Protein AF-A0A0R3KFI2-F1 (afdb_monomer_lite)

Organism: NCBI:txid1518501

Radius of gyration: 31.06 Å; chains: 1; bounding box: 65×48×88 Å

Foldseek 3Di:
DEAEDAAALVCQVPDFADPAAKYWYHHPVDPQWTKIWHADPVGIDIFIKGWAAAPVRDIDIDTDDPQVLVCVVPVDRPVPDPPPDDRRVCVVVSVLVRQQVNCVSHVHHRPVRVVVVVVVVLLVCLQQQFQQNLLVVVLVVCVVVVNDPVLSVLQVCLCVVQPDPVNRNDRNLRDALLVVLLSLQDLVDQPVSSVSNVVSSLVSLVSQCPDPHSSVCSSVSNVVSNVVSNVVNVVPNDVPCVPPDPVNVVVVLVVQCVPVVRNLVSLLVVLCVQWSDPSVLLQAAFPVQDDPQWGQSDDPVVVVCRVPRITGCDPVNVVSLVVLCVSCCVPPNPDGHSDDDPDD

Secondary structure (DSSP, 8-state):
-EEEE---HHHHHH-PPPSSSEEEEEESSSTTEEEEEEEETTEEEEEEEEEEE-TTS-EEEEE--HHHHHHHHHSS--TTS-S-S-GGGGHHHHHHHHHHHHHHHTTPPPHHHHHHHHHHHHHHHHHH-BHHHHHHHHHHHHHHTT--HHHHHHHHHHHHHHS-HHHHTSBGGG--HHHHHHHHS-TTS-HHHHHHHHHHHHHHHHHHHSTTSTTTTHHHHHHHHHHHHHHHHHT-S-TTGGGS-HHHHHHHHHHHHH-GGGHHHHHHHHHHHHS-S-HHHHTT-BGGGEETTEE--S-GGGGGGTTTSPEE--HHHHHHHHHHHHHHTTTSTT-SBSS-----

Sequence (344 aa):
MVRRAELTPKLVFEIDPPKTGERWVADTKIKGFGLRLWSTASGGQKAFAIRAAKRNGKMIRKTYDPNIAWRRRLGFSYADREDKFGLGEYLEDARDWAKDEIDRIKGKLTGTEQAWIEHRAVGELVKSLPLGRAGDSLLRGLKLNNASQKYLDRLDKLFASKISKALEETPLAKLKPGQVARALARADLSAGNVRTLRSFVSQILERGASFHGPLGRFHDEFASSFSTEWDRVRKVRYPALNKLSDKRYRQIFDILESETEYRQQALAIRIYFEFRAPLTRILRAEWNQIYGPHWYPYAPDEKEFWFECRENIENDAKRILDQIRQLGAPEFDGNRFWFPDQLP

Structure (mmCIF, N/CA/C/O backbone):
data_AF-A0A0R3KFI2-F1
#
_entry.id   AF-A0A0R3KFI2-F1
#
loop_
_atom_site.group_PDB
_atom_site.id
_atom_site.type_symbol
_atom_site.label_atom_id
_atom_site.label_alt_id
_atom_site.label_comp_id
_atom_site.label_asym_id
_atom_site.label_entity_id
_atom_site.label_seq_id
_atom_site.pdbx_PDB_ins_code
_atom_site.Cartn_x
_atom_site.Cartn_y
_atom_site.Cartn_z
_atom_site.occupancy
_atom_site.B_iso_or_equiv
_atom_site.auth_seq_id
_atom_site.auth_comp_id
_atom_site.auth_asym_id
_atom_site.auth_atom_id
_atom_site.pdbx_PDB_model_num
ATOM 1 N N . MET A 1 1 ? 36.292 10.371 -37.692 1.00 63.09 1 MET A N 1
ATOM 2 C CA . MET A 1 1 ? 36.895 9.996 -36.391 1.00 63.09 1 MET A CA 1
ATOM 3 C C . MET A 1 1 ? 35.7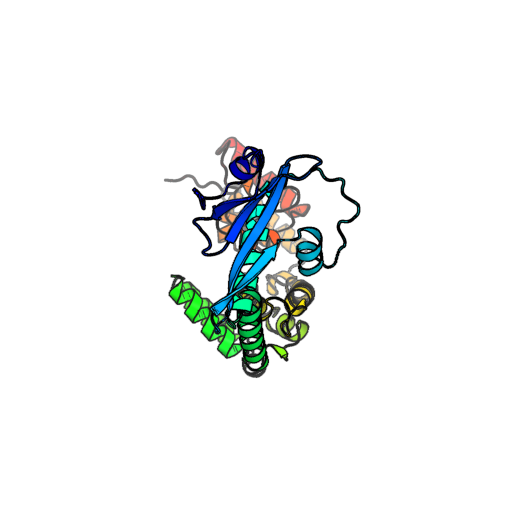93 9.917 -35.332 1.00 63.09 1 MET A C 1
ATOM 5 O O . MET A 1 1 ? 34.912 10.770 -35.347 1.00 63.09 1 MET A O 1
ATOM 9 N N . VAL A 1 2 ? 35.785 8.884 -34.478 1.00 77.31 2 VAL A N 1
ATOM 10 C CA . VAL A 1 2 ? 34.774 8.694 -33.414 1.00 77.31 2 VAL A CA 1
ATOM 11 C C . VAL A 1 2 ? 35.393 9.061 -32.071 1.00 77.31 2 VAL A C 1
ATOM 13 O O . VAL A 1 2 ? 36.358 8.429 -31.656 1.00 77.31 2 VAL A O 1
ATOM 16 N N . ARG A 1 3 ? 34.821 10.051 -31.384 1.00 87.75 3 ARG A N 1
ATOM 17 C CA . ARG A 1 3 ? 35.151 10.354 -29.985 1.00 87.75 3 ARG A CA 1
ATOM 18 C C . ARG A 1 3 ? 34.221 9.542 -29.082 1.00 87.75 3 ARG A C 1
ATOM 20 O O . ARG A 1 3 ? 33.057 9.369 -29.429 1.00 87.75 3 ARG A O 1
ATOM 27 N N . ARG A 1 4 ? 34.706 9.037 -27.949 1.00 87.75 4 ARG A N 1
ATOM 28 C CA . ARG A 1 4 ? 33.868 8.402 -26.916 1.00 87.75 4 ARG A CA 1
ATOM 29 C C . ARG A 1 4 ? 33.814 9.315 -25.697 1.00 87.75 4 ARG A C 1
ATOM 31 O O . ARG A 1 4 ? 34.854 9.837 -25.305 1.00 87.75 4 ARG A O 1
ATOM 38 N N . ALA A 1 5 ? 32.627 9.530 -25.147 1.00 90.94 5 ALA A N 1
ATOM 39 C CA . ALA A 1 5 ? 32.421 10.318 -23.936 1.00 90.94 5 ALA A CA 1
ATOM 40 C C . ALA A 1 5 ? 31.136 9.862 -23.237 1.00 90.94 5 ALA A C 1
ATOM 42 O O . ALA A 1 5 ? 30.216 9.389 -23.902 1.00 90.94 5 ALA A O 1
ATOM 43 N N . GLU A 1 6 ? 31.055 10.027 -21.919 1.00 91.94 6 GLU A N 1
ATOM 44 C CA . GLU A 1 6 ? 29.762 9.967 -21.241 1.00 91.94 6 GLU A CA 1
ATOM 45 C C . GLU A 1 6 ? 28.989 11.236 -21.594 1.00 91.94 6 GLU A C 1
ATOM 47 O O . GLU A 1 6 ? 29.408 12.344 -21.253 1.00 91.94 6 GLU A O 1
ATOM 52 N N . LEU A 1 7 ? 27.890 11.092 -22.337 1.00 91.56 7 LEU A N 1
ATOM 53 C CA . LEU A 1 7 ? 27.073 12.248 -22.679 1.00 91.56 7 LEU A CA 1
ATOM 54 C C . LEU A 1 7 ? 26.371 12.769 -21.418 1.00 91.56 7 LEU A C 1
ATOM 56 O O . LEU A 1 7 ? 25.788 11.996 -20.655 1.00 91.56 7 LEU A O 1
ATOM 60 N N . THR A 1 8 ? 26.415 14.086 -21.229 1.00 91.25 8 THR A N 1
ATOM 61 C CA . THR A 1 8 ? 25.665 14.829 -20.207 1.00 91.25 8 THR A CA 1
ATOM 62 C C . THR A 1 8 ? 24.925 15.989 -20.878 1.00 91.25 8 THR A C 1
ATOM 64 O O . THR A 1 8 ? 25.373 16.441 -21.939 1.00 91.25 8 THR A O 1
ATOM 67 N N . PRO A 1 9 ? 23.826 16.511 -20.298 1.00 88.19 9 PRO A N 1
ATOM 68 C CA . PRO A 1 9 ? 23.109 17.654 -20.871 1.00 88.19 9 PRO A CA 1
ATOM 69 C C . PRO A 1 9 ? 24.030 18.852 -21.134 1.00 88.19 9 PRO A C 1
ATOM 71 O O . PRO A 1 9 ? 24.019 19.420 -22.226 1.00 88.19 9 PRO A O 1
ATOM 74 N N . LYS A 1 10 ? 24.923 19.145 -20.178 1.00 87.75 10 LYS A N 1
ATOM 75 C CA . LYS A 1 10 ? 25.953 20.186 -20.288 1.00 87.75 10 LYS A CA 1
ATOM 76 C C . LYS A 1 10 ? 26.896 19.950 -21.472 1.00 87.75 10 LYS A C 1
ATOM 78 O O . LYS A 1 10 ? 27.065 20.838 -22.299 1.00 87.75 10 LYS A O 1
ATOM 83 N N . LEU A 1 11 ? 27.441 18.738 -21.619 1.00 90.00 11 LEU A N 1
ATOM 84 C CA . LEU A 1 11 ? 28.325 18.407 -22.743 1.00 90.00 11 LEU A CA 1
ATOM 85 C C . LEU A 1 11 ? 27.605 18.535 -24.093 1.00 90.00 11 LEU A C 1
ATOM 87 O O . LEU A 1 11 ? 28.191 19.011 -25.059 1.00 90.00 11 LEU A O 1
ATOM 91 N N . VAL A 1 12 ? 26.342 18.108 -24.174 1.00 88.12 12 VAL A N 1
ATOM 92 C CA . VAL A 1 12 ? 25.526 18.229 -25.393 1.00 88.12 12 VAL A CA 1
ATOM 93 C C . VAL A 1 12 ? 25.266 19.696 -25.732 1.00 88.12 12 VAL A C 1
ATOM 95 O O . VAL A 1 12 ? 25.211 20.047 -26.912 1.00 88.12 12 VAL A O 1
ATOM 98 N N . PHE A 1 13 ? 25.114 20.554 -24.725 1.00 85.88 13 PHE A N 1
ATOM 99 C CA . PHE A 1 13 ? 24.952 21.989 -24.912 1.00 85.88 13 PHE A CA 1
ATOM 100 C C . PHE A 1 13 ? 26.237 22.641 -25.441 1.00 85.88 13 PHE A C 1
ATOM 102 O O . PHE A 1 13 ? 26.188 23.260 -26.501 1.00 85.88 13 PHE A O 1
ATOM 109 N N . GLU A 1 14 ? 27.363 22.419 -24.762 1.00 88.44 14 GLU A N 1
ATOM 110 C CA . GLU A 1 14 ? 28.655 23.085 -25.001 1.00 88.44 14 GLU A CA 1
ATOM 111 C C . GLU A 1 14 ? 29.399 22.597 -26.250 1.00 88.44 14 GLU A C 1
ATOM 113 O O . GLU A 1 14 ? 30.298 23.271 -26.746 1.00 88.44 14 GLU A O 1
ATOM 118 N N . ILE A 1 15 ? 29.088 21.401 -26.755 1.00 89.75 15 ILE A N 1
ATOM 119 C CA . ILE A 1 15 ? 29.850 20.828 -27.862 1.00 89.75 15 ILE A CA 1
ATOM 120 C C . ILE A 1 15 ? 29.448 21.418 -29.219 1.00 89.75 15 ILE A C 1
ATOM 122 O O . ILE A 1 15 ? 28.361 21.166 -29.745 1.00 89.75 15 ILE A O 1
ATOM 126 N N . ASP A 1 16 ? 30.392 22.125 -29.837 1.00 89.62 16 ASP A N 1
ATOM 127 C CA . ASP A 1 16 ? 30.181 22.716 -31.155 1.00 89.62 16 ASP A CA 1
ATOM 128 C C . ASP A 1 16 ? 30.264 21.692 -32.295 1.00 89.62 16 ASP A C 1
ATOM 130 O O . ASP A 1 16 ? 31.083 20.760 -32.269 1.00 89.62 16 ASP A O 1
ATOM 134 N N . PRO A 1 17 ? 29.455 21.841 -33.351 1.00 91.44 17 PRO A N 1
ATOM 135 C CA . PRO A 1 17 ? 29.635 21.085 -34.581 1.00 91.44 17 PRO A CA 1
ATOM 136 C C . PRO A 1 17 ? 30.976 21.397 -35.273 1.00 91.44 17 PRO A C 1
ATOM 138 O O . PRO A 1 17 ? 31.528 22.485 -35.112 1.00 91.44 17 PRO A O 1
ATOM 141 N N . PRO A 1 18 ? 31.555 20.446 -36.032 1.00 90.38 18 PRO A N 1
ATOM 142 C CA . PRO A 1 18 ? 32.805 20.694 -36.747 1.00 90.38 18 PRO A CA 1
ATOM 143 C C . PRO A 1 18 ? 32.610 21.752 -37.845 1.00 90.38 18 PRO A C 1
ATOM 145 O O . PRO A 1 18 ? 31.530 21.840 -38.426 1.00 90.38 18 PRO A O 1
ATOM 148 N N . LYS A 1 19 ? 33.672 22.499 -38.186 1.00 87.88 19 LYS A N 1
ATOM 149 C CA . LYS A 1 19 ? 33.642 23.498 -39.274 1.00 87.88 19 LYS A CA 1
ATOM 150 C C . LYS A 1 19 ? 33.341 22.877 -40.646 1.00 87.88 19 LYS A C 1
ATOM 152 O O . LYS A 1 19 ? 32.728 23.527 -41.482 1.00 87.88 19 LYS A O 1
ATOM 157 N N . THR A 1 20 ? 33.751 21.625 -40.866 1.00 86.62 20 THR A N 1
ATOM 158 C CA . THR A 1 20 ? 33.477 20.850 -42.085 1.00 86.62 20 THR A CA 1
ATOM 159 C C . THR A 1 20 ? 33.182 19.383 -41.751 1.00 86.62 20 THR A C 1
ATOM 161 O O . THR A 1 20 ? 33.705 18.825 -40.783 1.00 86.62 20 THR A O 1
ATOM 164 N N . GLY A 1 21 ? 32.323 18.743 -42.548 1.00 88.44 21 GLY A N 1
ATOM 165 C CA . GLY A 1 21 ? 32.005 17.315 -42.439 1.00 88.44 21 GLY A CA 1
ATOM 166 C C . GLY A 1 21 ? 31.136 16.926 -41.232 1.00 88.44 21 GLY A C 1
ATOM 167 O O . GLY A 1 21 ? 30.365 17.731 -40.707 1.00 88.44 21 GLY A O 1
ATOM 168 N N . GLU A 1 22 ? 31.244 15.656 -40.818 1.00 90.94 22 GLU A N 1
ATOM 169 C CA . GLU A 1 22 ? 30.493 15.048 -39.708 1.00 90.94 22 GLU A CA 1
ATOM 170 C C . GLU A 1 22 ? 31.446 14.513 -38.624 1.00 90.94 22 GLU A C 1
ATOM 172 O O . GLU A 1 22 ? 32.419 13.808 -38.905 1.00 90.94 22 GLU A O 1
ATOM 177 N N . ARG A 1 23 ? 31.114 14.786 -37.360 1.00 92.75 23 ARG A N 1
ATOM 178 C CA . ARG A 1 23 ? 31.765 14.249 -36.164 1.00 92.75 23 ARG A CA 1
ATOM 179 C C . ARG A 1 23 ? 30.764 13.434 -35.349 1.00 92.75 23 ARG A C 1
ATOM 181 O O . ARG A 1 23 ? 29.617 13.828 -35.164 1.00 92.75 23 ARG A O 1
ATOM 188 N N . TRP A 1 24 ? 31.223 12.296 -34.836 1.00 93.31 24 TRP A N 1
ATOM 189 C CA . TRP A 1 24 ? 30.426 11.422 -33.979 1.00 93.31 24 TRP A CA 1
ATOM 190 C C . TRP A 1 24 ? 31.026 11.347 -32.580 1.00 93.31 24 TRP A C 1
ATOM 192 O O . TRP A 1 24 ? 32.211 11.030 -32.433 1.00 93.31 24 TRP A O 1
ATOM 202 N N . VAL A 1 25 ? 30.194 11.591 -31.570 1.00 94.62 25 VAL A N 1
ATOM 203 C CA . VAL A 1 25 ? 30.527 11.378 -30.161 1.00 94.62 25 VAL A CA 1
ATOM 204 C C . VAL A 1 25 ? 29.683 10.221 -29.647 1.00 94.62 25 VAL A C 1
ATOM 206 O O . VAL A 1 25 ? 28.488 10.370 -29.418 1.00 94.62 25 VAL A O 1
ATOM 209 N N . ALA A 1 26 ? 30.290 9.046 -29.528 1.00 93.75 26 ALA A N 1
ATOM 210 C CA . ALA A 1 26 ? 29.626 7.861 -29.008 1.00 93.75 26 ALA A CA 1
ATOM 211 C C . ALA A 1 26 ? 29.442 7.983 -27.494 1.00 93.75 26 ALA A C 1
ATOM 213 O O . ALA A 1 26 ? 30.406 8.290 -26.787 1.00 93.75 26 ALA A O 1
ATOM 214 N N . ASP A 1 27 ? 28.227 7.698 -27.033 1.00 94.81 27 ASP A N 1
ATOM 215 C CA . ASP A 1 27 ? 27.923 7.615 -25.610 1.00 94.81 27 ASP A CA 1
ATOM 216 C C . ASP A 1 27 ? 28.551 6.351 -25.018 1.00 94.81 27 ASP A C 1
ATOM 218 O O . ASP A 1 27 ? 28.527 5.279 -25.632 1.00 94.81 27 ASP A O 1
ATOM 222 N N . THR A 1 28 ? 29.112 6.455 -23.819 1.00 91.50 28 THR A N 1
ATOM 223 C CA . THR A 1 28 ? 29.700 5.302 -23.124 1.00 91.50 28 THR A CA 1
ATOM 224 C C . THR A 1 28 ? 28.643 4.397 -22.497 1.00 91.50 28 THR A C 1
ATOM 226 O O . THR A 1 28 ? 28.905 3.205 -22.342 1.00 91.50 28 THR A O 1
ATOM 229 N N . LYS A 1 29 ? 27.438 4.911 -22.198 1.00 90.25 29 LYS A N 1
ATOM 230 C CA . LYS A 1 29 ? 26.361 4.127 -21.565 1.00 90.25 29 LYS A CA 1
ATOM 231 C C . LYS A 1 29 ? 25.649 3.170 -22.519 1.00 90.25 29 LYS A C 1
ATOM 233 O O . LYS A 1 29 ? 25.210 2.105 -22.097 1.00 90.25 29 LYS A O 1
ATOM 238 N N . ILE A 1 30 ? 25.516 3.528 -23.799 1.00 91.00 30 ILE A N 1
ATOM 239 C CA . ILE A 1 30 ? 24.764 2.730 -24.781 1.00 91.00 30 ILE A CA 1
ATOM 240 C C . ILE A 1 30 ? 25.597 2.519 -26.045 1.00 91.00 30 ILE A C 1
ATOM 242 O O . ILE A 1 30 ? 25.833 3.428 -26.842 1.00 91.00 30 ILE A O 1
ATOM 246 N N . LYS A 1 31 ? 25.995 1.266 -26.287 1.00 89.69 31 LYS A N 1
ATOM 247 C CA . LYS A 1 31 ? 26.761 0.891 -27.480 1.00 89.69 31 LYS A CA 1
ATOM 248 C C . LYS A 1 31 ? 25.942 1.117 -28.752 1.00 89.69 31 LYS A C 1
ATOM 250 O O . LYS A 1 31 ? 24.938 0.449 -28.975 1.00 89.69 31 LYS A O 1
ATOM 255 N N . GLY A 1 32 ? 26.453 1.973 -29.634 1.00 90.25 32 GLY A N 1
ATOM 256 C CA . GLY A 1 32 ? 25.809 2.313 -30.904 1.00 90.25 32 GLY A CA 1
ATOM 257 C C . GLY A 1 32 ? 24.948 3.571 -30.831 1.00 90.25 32 GLY A C 1
ATOM 258 O O . GLY A 1 32 ? 24.480 4.015 -31.868 1.00 90.25 32 GLY A O 1
ATOM 259 N N . PHE A 1 33 ? 24.789 4.182 -29.659 1.00 96.44 33 PHE A N 1
ATOM 260 C CA . PHE A 1 33 ? 24.152 5.485 -29.480 1.00 96.44 33 PHE A CA 1
ATOM 261 C C . PHE A 1 33 ? 25.201 6.600 -29.372 1.00 96.44 33 PHE A C 1
ATOM 263 O O . PHE A 1 33 ? 26.356 6.364 -29.003 1.00 96.44 33 PHE A O 1
ATOM 270 N N . GLY A 1 34 ? 24.821 7.823 -29.727 1.00 95.88 34 GLY A N 1
ATOM 271 C CA . GLY A 1 34 ? 25.691 8.977 -29.570 1.00 95.88 34 GLY A CA 1
ATOM 272 C C . GLY A 1 34 ? 25.110 10.274 -30.110 1.00 95.88 34 GLY A C 1
ATOM 273 O O . GLY A 1 34 ? 24.000 10.325 -30.641 1.00 95.88 34 GLY A O 1
ATOM 274 N N . LEU A 1 35 ? 25.910 11.329 -29.994 1.00 95.12 35 LEU A N 1
ATOM 275 C CA . LEU A 1 35 ? 25.636 12.643 -30.549 1.00 95.12 35 LEU A CA 1
ATOM 276 C C . LEU A 1 35 ? 26.294 12.767 -31.927 1.00 95.12 35 LEU A C 1
ATOM 278 O O . LEU A 1 35 ? 27.513 12.628 -32.086 1.00 95.12 35 LEU A O 1
ATOM 282 N N . ARG A 1 36 ? 25.469 13.046 -32.933 1.00 94.06 36 ARG A N 1
ATOM 283 C CA . ARG A 1 36 ? 25.886 13.379 -34.292 1.00 94.06 36 ARG A CA 1
ATOM 284 C C . ARG A 1 36 ? 26.028 14.888 -34.404 1.00 94.06 36 ARG A C 1
ATOM 286 O O . ARG A 1 36 ? 25.095 15.611 -34.078 1.00 94.06 36 ARG A O 1
ATOM 293 N N . LEU A 1 37 ? 27.166 15.338 -34.913 1.00 93.12 37 LEU A N 1
ATOM 294 C CA . LEU A 1 37 ? 27.488 16.742 -35.132 1.00 93.12 37 LEU A CA 1
ATOM 295 C C . LEU A 1 37 ? 27.883 16.927 -36.594 1.00 93.12 37 LEU A C 1
ATOM 297 O O . LEU A 1 37 ? 28.750 16.199 -37.072 1.00 93.12 37 LEU A O 1
ATOM 301 N N . TRP A 1 38 ? 27.285 17.865 -37.318 1.00 93.88 38 TRP A N 1
ATOM 302 C CA . TRP A 1 38 ? 27.650 18.108 -38.716 1.00 93.88 38 TRP A CA 1
ATOM 303 C C . TRP A 1 38 ? 27.538 19.580 -39.091 1.00 93.88 38 TRP A C 1
ATOM 305 O O . TRP A 1 38 ? 26.821 20.341 -38.451 1.00 93.88 38 TRP A O 1
ATOM 315 N N . SER A 1 39 ? 28.270 19.969 -40.127 1.00 92.31 39 SER A N 1
ATOM 316 C CA . SER A 1 39 ? 28.173 21.302 -40.728 1.00 92.31 39 SER A CA 1
ATOM 317 C C . SER A 1 39 ? 27.137 21.316 -41.852 1.00 92.31 39 SER A C 1
ATOM 319 O O . SER A 1 39 ? 26.957 20.335 -42.574 1.00 92.31 39 SER A O 1
ATOM 321 N N . THR A 1 40 ? 26.452 22.445 -41.991 1.00 90.06 40 THR A N 1
ATOM 322 C CA . THR A 1 40 ? 25.551 22.789 -43.095 1.00 90.06 40 THR A CA 1
ATOM 323 C C . THR A 1 40 ? 25.898 24.191 -43.598 1.00 90.06 40 THR A C 1
ATOM 325 O O . THR A 1 40 ? 26.629 24.919 -42.926 1.00 90.06 40 THR A O 1
ATOM 328 N N . ALA A 1 41 ? 25.367 24.595 -44.756 1.00 84.75 41 ALA A N 1
ATOM 329 C CA . ALA A 1 41 ? 25.591 25.940 -45.299 1.00 84.75 41 ALA A CA 1
ATOM 330 C C . ALA A 1 41 ? 25.109 27.060 -44.353 1.00 84.75 41 ALA A C 1
ATOM 332 O O . ALA A 1 41 ? 25.681 28.143 -44.344 1.00 84.75 41 ALA A O 1
ATOM 333 N N . SER A 1 42 ? 24.100 26.780 -43.522 1.00 81.56 42 SER A N 1
ATOM 334 C CA . SER A 1 42 ? 23.532 27.704 -42.533 1.00 81.56 42 SER A CA 1
ATOM 335 C C . SER A 1 42 ? 24.132 27.554 -41.127 1.00 81.56 42 SER A C 1
ATOM 337 O O . SER A 1 42 ? 23.597 28.115 -40.176 1.00 81.56 42 SER A O 1
ATOM 339 N N . GLY A 1 43 ? 25.209 26.775 -40.965 1.00 85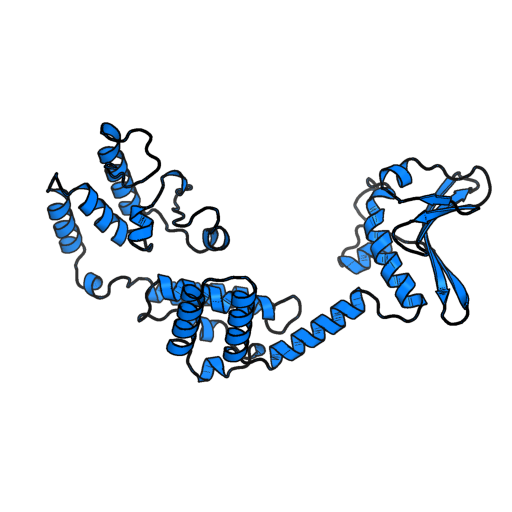.19 43 GLY A N 1
ATOM 340 C CA . GLY A 1 43 ? 25.897 26.584 -39.686 1.00 85.19 43 GLY A CA 1
ATOM 341 C C . GLY A 1 43 ? 25.932 25.137 -39.191 1.00 85.19 43 GLY A C 1
ATOM 342 O O . GLY A 1 43 ? 25.710 24.180 -39.936 1.00 85.19 43 GLY A O 1
ATOM 343 N N . GLY A 1 44 ? 26.271 24.966 -37.916 1.00 87.44 44 GLY A N 1
ATOM 344 C CA . GLY A 1 44 ? 26.419 23.662 -37.279 1.00 87.44 44 GLY A CA 1
ATOM 345 C C . GLY A 1 44 ? 25.094 23.069 -36.796 1.00 87.44 44 GLY A C 1
ATOM 346 O O . GLY A 1 44 ? 24.257 23.772 -36.244 1.00 87.44 44 GLY A O 1
ATOM 347 N N . GLN A 1 45 ? 24.934 21.757 -36.942 1.00 89.19 45 GLN A N 1
ATOM 348 C CA . GLN A 1 45 ? 23.774 20.999 -36.477 1.00 89.19 45 GLN A CA 1
ATOM 349 C C . GLN A 1 45 ? 24.190 19.863 -35.538 1.00 89.19 45 GLN A C 1
ATOM 351 O O . GLN A 1 45 ? 25.282 19.294 -35.663 1.00 89.19 45 GLN A O 1
ATOM 356 N N . LYS A 1 46 ? 23.300 19.519 -34.602 1.00 91.69 46 LYS A N 1
ATOM 357 C CA . LYS A 1 46 ? 23.493 18.429 -33.642 1.00 91.69 46 LYS A CA 1
ATOM 358 C C . LYS A 1 46 ? 22.209 17.643 -33.409 1.00 91.69 46 LYS A C 1
ATOM 360 O O . LYS A 1 46 ? 21.135 18.224 -33.335 1.00 91.69 46 LYS A O 1
ATOM 365 N N . ALA A 1 47 ? 22.322 16.322 -33.291 1.00 92.38 47 ALA A N 1
ATOM 366 C CA . ALA A 1 47 ? 21.193 15.445 -32.981 1.00 92.38 47 ALA A CA 1
ATOM 367 C C . ALA A 1 47 ? 21.664 14.145 -32.327 1.00 92.38 47 ALA A C 1
ATOM 369 O O . ALA A 1 47 ? 22.736 13.628 -32.657 1.00 92.38 47 ALA A O 1
ATOM 370 N N . PHE A 1 48 ? 20.848 13.576 -31.442 1.00 95.44 48 PHE A N 1
ATOM 371 C CA . PHE A 1 48 ? 21.069 12.210 -30.977 1.00 95.44 48 PHE A CA 1
ATOM 372 C C . PHE A 1 48 ? 20.760 11.214 -32.089 1.00 95.44 48 PHE A C 1
ATOM 374 O O . PHE A 1 48 ? 19.830 11.392 -32.875 1.00 95.44 48 PHE A O 1
ATOM 381 N N . ALA A 1 49 ? 21.549 10.154 -32.176 1.00 95.50 49 ALA A N 1
ATOM 382 C CA . ALA A 1 49 ? 21.377 9.148 -33.205 1.00 95.50 49 ALA A CA 1
ATOM 383 C C . ALA A 1 49 ? 21.874 7.785 -32.732 1.00 95.50 49 ALA A C 1
ATOM 385 O O . ALA A 1 49 ? 22.659 7.662 -31.791 1.00 95.50 49 ALA A O 1
ATOM 386 N N . ILE A 1 50 ? 21.463 6.757 -33.464 1.00 95.50 50 ILE A N 1
ATOM 387 C CA . ILE A 1 50 ? 21.990 5.405 -33.339 1.00 95.50 50 ILE A CA 1
ATOM 388 C C . ILE A 1 50 ? 22.689 4.965 -34.620 1.00 95.50 50 ILE A C 1
ATOM 390 O O . ILE A 1 50 ? 22.340 5.380 -35.727 1.00 95.50 50 ILE A O 1
ATOM 394 N N . ARG A 1 51 ? 23.655 4.069 -34.458 1.00 92.56 51 ARG A N 1
ATOM 395 C CA . ARG A 1 51 ? 24.334 3.295 -35.490 1.00 92.56 51 ARG A CA 1
ATOM 396 C C . ARG A 1 51 ? 24.377 1.847 -35.015 1.00 92.56 51 ARG A C 1
ATOM 398 O O . ARG A 1 51 ? 25.116 1.517 -34.089 1.00 92.56 51 ARG A O 1
ATOM 405 N N . ALA A 1 52 ? 23.589 0.986 -35.646 1.00 92.19 52 ALA A N 1
ATOM 406 C CA . ALA A 1 52 ? 23.493 -0.425 -35.287 1.00 92.19 52 ALA A CA 1
ATOM 407 C C . ALA A 1 52 ? 23.503 -1.310 -36.533 1.00 92.19 52 ALA A C 1
ATOM 409 O O . ALA A 1 52 ? 22.925 -0.957 -37.559 1.00 92.19 52 ALA A O 1
ATOM 410 N N . ALA A 1 53 ? 24.151 -2.468 -36.436 1.00 89.44 53 ALA A N 1
ATOM 411 C CA . ALA A 1 53 ? 24.102 -3.490 -37.471 1.00 89.44 53 ALA A CA 1
ATOM 412 C C . ALA A 1 53 ? 22.844 -4.351 -37.301 1.00 89.44 53 ALA A C 1
ATOM 414 O O . ALA A 1 53 ? 22.538 -4.793 -36.190 1.00 89.44 53 ALA A O 1
ATOM 415 N N . LYS A 1 54 ? 22.145 -4.624 -38.406 1.00 87.19 54 LYS A N 1
ATOM 416 C CA . LYS A 1 54 ? 21.164 -5.714 -38.488 1.00 87.19 54 LYS A CA 1
ATOM 417 C C . LYS A 1 54 ? 21.856 -7.067 -38.297 1.00 87.19 54 LYS A C 1
ATOM 419 O O . LYS A 1 54 ? 23.068 -7.183 -38.466 1.00 87.19 54 LYS A O 1
ATOM 424 N N . ARG A 1 55 ? 21.064 -8.121 -38.063 1.00 81.31 55 ARG A N 1
ATOM 425 C CA . ARG A 1 55 ? 21.553 -9.517 -38.022 1.00 81.31 55 ARG A CA 1
ATOM 426 C C . ARG A 1 55 ? 22.322 -9.938 -39.282 1.00 81.31 55 ARG A C 1
ATOM 428 O O . ARG A 1 55 ? 23.247 -10.726 -39.183 1.00 81.31 55 ARG A O 1
ATOM 435 N N . ASN A 1 56 ? 21.983 -9.375 -40.442 1.00 84.19 56 ASN A N 1
ATOM 436 C CA . ASN A 1 56 ? 22.677 -9.623 -41.711 1.00 84.19 56 ASN A CA 1
ATOM 437 C C . ASN A 1 56 ? 23.902 -8.712 -41.945 1.00 84.19 56 ASN A C 1
ATOM 439 O O . ASN A 1 56 ? 24.343 -8.562 -43.079 1.00 84.19 56 ASN A O 1
ATOM 443 N N . GLY A 1 57 ? 24.397 -8.024 -40.911 1.00 82.62 57 GLY A N 1
ATOM 444 C CA . GLY A 1 57 ? 25.563 -7.139 -40.989 1.00 82.62 57 GLY A CA 1
ATOM 445 C C . GLY A 1 57 ? 25.297 -5.750 -41.584 1.00 82.62 57 GLY A C 1
ATOM 446 O O . GLY A 1 57 ? 26.152 -4.873 -41.470 1.00 82.62 57 GLY A O 1
ATOM 447 N N . LYS A 1 58 ? 24.115 -5.486 -42.165 1.00 89.25 58 LYS A N 1
ATOM 448 C CA . LYS A 1 58 ? 23.793 -4.168 -42.741 1.00 89.25 58 LYS A CA 1
ATOM 449 C C . LYS A 1 58 ? 23.713 -3.101 -41.649 1.00 89.25 58 LYS A C 1
ATOM 451 O O . LYS A 1 58 ? 22.869 -3.184 -40.754 1.00 89.25 58 LYS A O 1
ATOM 456 N N . MET A 1 59 ? 24.536 -2.063 -41.762 1.00 89.38 59 MET A N 1
ATOM 457 C CA . MET A 1 59 ? 24.509 -0.915 -40.855 1.00 89.38 59 MET A CA 1
ATOM 458 C C . MET A 1 59 ? 23.276 -0.043 -41.106 1.00 89.38 59 MET A C 1
ATOM 460 O O . MET A 1 59 ? 22.999 0.359 -42.235 1.00 89.38 59 MET A O 1
ATOM 464 N N . ILE A 1 60 ? 22.551 0.280 -40.038 1.00 90.25 60 ILE A N 1
ATOM 465 C CA . ILE A 1 60 ? 21.465 1.258 -40.030 1.00 90.25 60 ILE A CA 1
ATOM 466 C C . ILE A 1 60 ? 21.879 2.438 -39.164 1.00 90.25 60 ILE A C 1
ATOM 468 O O . ILE A 1 60 ? 22.399 2.265 -38.059 1.00 90.25 60 ILE A O 1
ATOM 472 N N . ARG A 1 61 ? 21.576 3.639 -39.654 1.00 91.12 61 ARG A N 1
ATOM 473 C CA . ARG A 1 61 ? 21.610 4.872 -38.875 1.00 91.12 61 ARG A CA 1
ATOM 474 C C . ARG A 1 61 ? 20.194 5.424 -38.743 1.00 91.12 61 ARG A C 1
ATOM 476 O O . ARG A 1 61 ? 19.495 5.522 -39.748 1.00 91.12 61 ARG A O 1
ATOM 483 N N . LYS A 1 62 ? 19.789 5.793 -37.530 1.00 92.75 62 LYS A N 1
ATOM 484 C CA . LYS A 1 62 ? 18.540 6.526 -37.266 1.00 92.75 62 LYS A CA 1
ATOM 485 C C . LYS A 1 62 ? 18.831 7.710 -36.357 1.00 92.75 62 LYS A C 1
ATOM 487 O O . LYS A 1 62 ? 19.731 7.628 -35.525 1.00 92.75 62 LYS A O 1
ATOM 492 N N . THR A 1 63 ? 18.083 8.788 -36.532 1.00 92.50 63 THR A N 1
ATOM 493 C CA . THR A 1 63 ? 18.183 10.003 -35.717 1.00 92.50 63 THR A CA 1
ATOM 494 C C . THR A 1 63 ? 16.992 10.047 -34.770 1.00 92.50 63 THR A C 1
ATOM 496 O O . THR A 1 63 ? 15.889 9.675 -35.170 1.00 92.50 63 THR A O 1
ATOM 499 N N . TYR A 1 64 ? 17.230 10.452 -33.529 1.00 89.69 64 TYR A N 1
ATOM 500 C CA . TYR A 1 64 ? 16.182 10.677 -32.545 1.00 89.69 64 TYR A CA 1
ATOM 501 C C . TYR A 1 64 ? 15.369 11.911 -32.936 1.00 89.69 64 TYR A C 1
ATOM 503 O O . TYR A 1 64 ? 15.948 12.952 -33.247 1.00 89.69 64 TYR A O 1
ATOM 511 N N . ASP A 1 65 ? 14.047 11.786 -32.900 1.00 84.38 65 ASP A N 1
ATOM 512 C CA . ASP A 1 65 ? 13.121 12.896 -33.102 1.00 84.38 65 ASP A CA 1
ATOM 513 C C . ASP A 1 65 ? 12.293 13.088 -31.818 1.00 84.38 65 ASP A C 1
ATOM 515 O O . ASP A 1 65 ? 11.432 12.244 -31.522 1.00 84.38 65 ASP A O 1
ATOM 519 N N . PRO A 1 66 ? 12.537 14.173 -31.056 1.00 73.94 66 PRO A N 1
ATOM 520 C CA . PRO A 1 66 ? 11.788 14.477 -29.841 1.00 73.94 66 PRO A CA 1
ATOM 521 C C . PRO A 1 66 ? 10.274 14.543 -30.087 1.00 73.94 66 PRO A C 1
ATOM 523 O O . PRO A 1 66 ? 9.493 14.022 -29.293 1.00 73.94 66 PRO A O 1
ATOM 526 N N . ASN A 1 67 ? 9.834 15.082 -31.228 1.00 68.31 67 ASN A N 1
ATOM 527 C CA . ASN A 1 67 ? 8.413 15.286 -31.515 1.00 68.31 67 ASN A CA 1
ATOM 528 C C . ASN A 1 67 ? 7.651 13.970 -31.728 1.00 68.31 67 ASN A C 1
ATOM 530 O O . ASN A 1 67 ? 6.453 13.884 -31.439 1.00 68.31 67 ASN A O 1
ATOM 534 N N . ILE A 1 68 ? 8.331 12.938 -32.235 1.00 62.41 68 ILE A N 1
ATOM 535 C CA . ILE A 1 68 ? 7.753 11.606 -32.461 1.00 62.41 68 ILE A CA 1
ATOM 536 C C . ILE A 1 68 ? 7.813 10.762 -31.183 1.00 62.41 68 ILE A C 1
ATOM 538 O O . ILE A 1 68 ? 6.863 10.033 -30.884 1.00 62.41 68 ILE A O 1
ATOM 542 N N . ALA A 1 69 ? 8.906 10.859 -30.420 1.00 57.75 69 ALA A N 1
ATOM 543 C CA . ALA A 1 69 ? 9.081 10.117 -29.173 1.00 57.75 69 ALA A CA 1
ATOM 544 C C . ALA A 1 69 ? 8.034 10.513 -28.119 1.00 57.75 69 ALA A C 1
ATOM 546 O O . ALA A 1 69 ? 7.396 9.645 -27.521 1.00 57.75 69 ALA A O 1
ATOM 547 N N . TRP A 1 70 ? 7.775 11.813 -27.970 1.00 54.53 70 TRP A N 1
ATOM 548 C CA . TRP A 1 70 ? 6.801 12.333 -27.010 1.00 54.53 70 TRP A CA 1
ATOM 549 C C . TRP A 1 70 ? 5.345 12.062 -27.410 1.00 54.53 70 TRP A C 1
ATOM 551 O O . TRP A 1 70 ? 4.549 11.649 -26.562 1.00 54.53 70 TRP A O 1
ATOM 561 N N . ARG A 1 71 ? 5.001 12.157 -28.707 1.00 52.66 71 ARG A N 1
ATOM 562 C CA . ARG A 1 71 ? 3.670 11.756 -29.210 1.00 52.66 71 ARG A CA 1
ATOM 563 C C . ARG A 1 71 ? 3.333 10.300 -28.884 1.00 52.66 71 ARG A C 1
ATOM 565 O O . ARG A 1 71 ? 2.178 9.999 -28.598 1.00 52.66 71 ARG A O 1
ATOM 572 N N . ARG A 1 72 ? 4.325 9.402 -28.900 1.00 51.97 72 ARG A N 1
ATOM 573 C CA . ARG A 1 72 ? 4.132 7.990 -28.531 1.00 51.97 72 ARG A CA 1
ATOM 574 C C . ARG A 1 72 ? 3.972 7.760 -27.028 1.00 51.97 72 ARG A C 1
ATOM 576 O O . ARG A 1 72 ? 3.311 6.795 -26.665 1.00 51.97 72 ARG A O 1
ATOM 583 N N . ARG A 1 73 ? 4.576 8.592 -26.170 1.00 47.72 73 ARG A N 1
ATOM 584 C CA . ARG A 1 73 ? 4.604 8.368 -24.711 1.00 47.72 73 ARG A CA 1
ATOM 585 C C . ARG A 1 73 ? 3.398 8.964 -23.978 1.00 47.72 73 ARG A C 1
ATOM 587 O O . ARG A 1 73 ? 2.985 8.388 -22.982 1.00 47.72 73 ARG A O 1
ATOM 594 N N . LEU A 1 74 ? 2.834 10.083 -24.449 1.00 45.03 74 LEU A N 1
ATOM 595 C CA . LEU A 1 74 ? 1.806 10.825 -23.695 1.00 45.03 74 LEU A CA 1
ATOM 596 C C . LEU A 1 74 ? 0.481 11.075 -24.428 1.00 45.03 74 LEU A C 1
ATOM 598 O O . LEU A 1 74 ? -0.433 11.612 -23.817 1.00 45.03 74 LEU A O 1
ATOM 602 N N . GLY A 1 75 ? 0.338 10.721 -25.709 1.00 40.31 75 GLY A N 1
ATOM 603 C CA . GLY A 1 75 ? -0.927 10.922 -26.438 1.00 40.31 75 GLY A CA 1
ATOM 604 C C . GLY A 1 75 ? -1.334 12.389 -26.664 1.00 40.31 75 GLY A C 1
ATOM 605 O O . GLY A 1 75 ? -2.396 12.641 -27.223 1.00 40.31 75 GLY A O 1
ATOM 606 N N . PHE A 1 76 ? -0.488 13.353 -26.292 1.00 38.44 76 PHE A N 1
ATOM 607 C CA . PHE A 1 76 ? -0.680 14.781 -26.542 1.00 38.44 76 PHE A CA 1
ATOM 608 C C . PHE A 1 76 ? 0.385 15.296 -27.517 1.00 38.44 76 PHE A C 1
ATOM 610 O O . PHE A 1 76 ? 1.572 14.987 -27.375 1.00 38.44 76 PHE A O 1
ATOM 617 N N . SER A 1 77 ? -0.015 16.098 -28.511 1.00 42.34 77 SER A N 1
ATOM 618 C CA . SER A 1 77 ? 0.939 16.872 -29.306 1.00 42.34 77 SER A CA 1
ATOM 619 C C . SER A 1 77 ? 1.351 18.103 -28.509 1.00 42.34 77 SER A C 1
ATOM 621 O O . SER A 1 77 ? 0.574 19.040 -28.359 1.00 42.34 77 SER A O 1
ATOM 623 N N . TYR A 1 78 ? 2.586 18.122 -28.022 1.00 43.50 78 TYR A N 1
ATOM 624 C 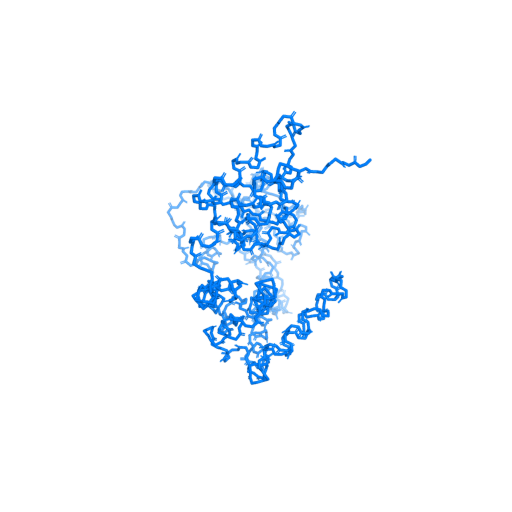CA . TYR A 1 78 ? 3.208 19.291 -27.394 1.00 43.50 78 TYR A CA 1
ATOM 625 C C . TYR A 1 78 ? 3.617 20.345 -28.443 1.00 43.50 78 TYR A C 1
ATOM 627 O O . TYR A 1 78 ? 4.716 20.879 -28.406 1.00 43.50 78 TYR A O 1
ATOM 635 N N . ALA A 1 79 ? 2.757 20.604 -29.431 1.00 43.50 79 ALA A N 1
ATOM 636 C CA . ALA A 1 79 ? 3.053 21.536 -30.518 1.00 43.50 79 ALA A CA 1
ATOM 637 C C . ALA A 1 79 ? 3.029 23.014 -30.072 1.00 43.50 79 ALA A C 1
ATOM 639 O O . ALA A 1 79 ? 3.519 23.855 -30.811 1.00 43.50 79 ALA A O 1
ATOM 640 N N . ASP A 1 80 ? 2.535 23.313 -28.861 1.00 40.81 80 ASP A N 1
ATOM 641 C CA . ASP A 1 80 ? 2.261 24.688 -28.405 1.00 40.81 80 ASP A CA 1
ATOM 642 C C . ASP A 1 80 ? 3.123 25.184 -27.229 1.00 40.81 80 ASP A C 1
ATOM 644 O O . ASP A 1 80 ? 2.857 26.251 -26.678 1.00 40.81 80 ASP A O 1
ATOM 648 N N . ARG A 1 81 ? 4.169 24.458 -26.805 1.00 44.47 81 ARG A N 1
ATOM 649 C CA . ARG A 1 81 ? 5.154 25.039 -25.873 1.00 44.47 81 ARG A CA 1
ATOM 650 C C . ARG A 1 81 ? 6.407 25.417 -26.643 1.00 44.47 81 ARG A C 1
ATOM 652 O O . ARG A 1 81 ? 7.182 24.538 -26.997 1.00 44.47 81 ARG A O 1
ATOM 659 N N . GLU A 1 82 ? 6.566 26.719 -26.876 1.00 43.44 82 GLU A N 1
ATOM 660 C CA . GLU A 1 82 ? 7.781 27.355 -27.395 1.00 43.44 82 GLU A CA 1
ATOM 661 C C . GLU A 1 82 ? 9.057 26.641 -26.918 1.00 43.44 82 GLU A C 1
ATOM 663 O O . GLU A 1 82 ? 9.206 26.365 -25.723 1.00 43.44 82 GLU A O 1
ATOM 668 N N . ASP A 1 83 ? 9.962 26.388 -27.868 1.00 46.16 83 ASP A N 1
ATOM 669 C CA . ASP A 1 83 ? 11.295 25.773 -27.779 1.00 46.16 83 ASP A CA 1
ATOM 670 C C . ASP A 1 83 ? 12.208 26.346 -26.666 1.00 46.16 83 ASP A C 1
ATOM 672 O O . ASP A 1 83 ? 13.244 26.958 -26.926 1.00 46.16 83 ASP A O 1
ATOM 676 N N . LYS A 1 84 ? 11.862 26.148 -25.390 1.00 49.38 84 LYS A N 1
ATOM 677 C CA . LYS A 1 84 ? 12.673 26.596 -24.240 1.00 49.38 84 LYS A CA 1
ATOM 678 C C . LYS A 1 84 ? 13.640 25.534 -23.713 1.00 49.38 84 LYS A C 1
ATOM 680 O O . LYS A 1 84 ? 14.447 25.840 -22.839 1.00 49.38 84 LYS A O 1
ATOM 685 N N . PHE A 1 85 ? 13.604 24.309 -24.239 1.00 58.78 85 PHE A N 1
ATOM 686 C CA . PHE A 1 85 ? 14.470 23.214 -23.788 1.00 58.78 85 PHE A CA 1
ATOM 687 C C . PHE A 1 85 ? 15.534 22.878 -24.838 1.00 58.78 85 PHE A C 1
ATOM 689 O O . PHE A 1 85 ? 15.222 22.501 -25.966 1.00 58.78 85 PHE A O 1
ATOM 696 N N . GLY A 1 86 ? 16.811 23.004 -24.467 1.00 73.44 86 GLY A N 1
ATOM 697 C CA . GLY A 1 86 ? 17.930 22.632 -25.334 1.00 73.44 86 GLY A CA 1
ATOM 698 C C . GLY A 1 86 ? 18.027 21.115 -25.542 1.00 73.44 86 GLY A C 1
ATOM 699 O O . GLY A 1 86 ? 17.603 20.337 -24.694 1.00 73.44 86 GLY A O 1
ATOM 700 N N . LEU A 1 87 ? 18.658 20.675 -26.643 1.00 82.19 87 LEU A N 1
ATOM 701 C CA . LEU A 1 87 ? 18.806 19.249 -27.002 1.00 82.19 87 LEU A CA 1
ATOM 702 C C . LEU A 1 87 ? 19.308 18.360 -25.844 1.00 82.19 87 LEU A C 1
ATOM 704 O O . LEU A 1 87 ? 18.940 17.193 -25.773 1.00 82.19 87 LEU A O 1
ATOM 708 N N . GLY A 1 88 ? 20.140 18.897 -24.945 1.00 84.06 88 GLY A N 1
ATOM 709 C CA . GLY A 1 88 ? 20.678 18.169 -23.792 1.00 84.06 88 GLY A CA 1
ATOM 710 C C . GLY A 1 88 ? 19.619 17.643 -22.818 1.00 84.06 88 GLY A C 1
ATOM 711 O O . GLY A 1 88 ? 19.831 16.579 -22.242 1.00 84.06 88 GLY A O 1
ATOM 712 N N . GLU A 1 89 ? 18.477 18.322 -22.693 1.00 83.06 89 GLU A N 1
ATOM 713 C CA . GLU A 1 89 ? 17.367 17.922 -21.812 1.00 83.06 89 GLU A CA 1
ATOM 714 C C . GLU A 1 89 ? 16.714 16.607 -22.266 1.00 83.06 89 GLU A C 1
ATOM 716 O O . GLU A 1 89 ? 16.218 15.831 -21.457 1.00 83.06 89 GLU A O 1
ATOM 721 N N . TYR A 1 90 ? 16.793 16.291 -23.561 1.00 85.06 90 TYR A N 1
ATOM 722 C CA . TYR A 1 90 ? 16.226 15.068 -24.132 1.00 85.06 90 TYR A CA 1
ATOM 723 C C . TYR A 1 90 ? 17.169 13.859 -24.069 1.00 85.06 90 TYR A C 1
ATOM 725 O O . TYR A 1 90 ? 16.911 12.845 -24.718 1.00 85.06 90 TYR A O 1
ATOM 733 N N . LEU A 1 91 ? 18.298 13.952 -23.361 1.00 87.75 91 LEU A N 1
ATOM 734 C CA . LEU A 1 91 ? 19.330 12.917 -23.399 1.00 87.75 91 LEU A CA 1
ATOM 735 C C . LEU A 1 91 ? 18.844 11.566 -22.857 1.00 87.75 91 LEU A C 1
ATOM 737 O O . LEU A 1 91 ? 19.093 10.547 -23.498 1.00 87.75 91 LEU A O 1
ATOM 741 N N . GLU A 1 92 ? 18.168 11.538 -21.707 1.00 86.44 92 GLU A N 1
ATOM 742 C CA . GLU A 1 92 ? 17.683 10.277 -21.123 1.00 86.44 92 GLU A CA 1
ATOM 743 C C . GLU A 1 92 ? 16.565 9.654 -21.969 1.00 86.44 92 GLU A C 1
ATOM 745 O O . GLU A 1 92 ? 16.593 8.456 -22.244 1.00 86.44 92 GLU A O 1
ATOM 750 N N . ASP A 1 93 ? 15.662 10.468 -22.517 1.00 82.44 93 ASP A N 1
ATOM 751 C CA . ASP A 1 93 ? 14.650 9.974 -23.456 1.00 82.44 93 ASP A CA 1
ATOM 752 C C . ASP A 1 93 ? 15.280 9.410 -24.735 1.00 82.44 93 ASP A C 1
ATOM 754 O O . ASP A 1 93 ? 14.884 8.352 -25.230 1.00 82.44 93 ASP A O 1
ATOM 758 N N . ALA A 1 94 ? 16.299 10.087 -25.272 1.00 88.56 94 ALA A N 1
ATOM 759 C CA . ALA A 1 94 ? 17.035 9.612 -26.435 1.00 88.56 94 ALA A CA 1
ATOM 760 C C . ALA A 1 94 ? 17.807 8.318 -26.134 1.00 88.56 94 ALA A C 1
ATOM 762 O O . ALA A 1 94 ? 17.942 7.472 -27.020 1.00 88.56 94 ALA A O 1
ATOM 763 N N . ARG A 1 95 ? 18.288 8.138 -24.898 1.00 91.25 95 ARG A N 1
ATOM 764 C CA . ARG A 1 95 ? 18.912 6.897 -24.418 1.00 91.25 95 ARG A CA 1
ATOM 765 C C . ARG A 1 95 ? 17.903 5.750 -24.371 1.00 91.25 95 ARG A C 1
ATOM 767 O O . ARG A 1 95 ? 18.198 4.674 -24.893 1.00 91.25 95 ARG A O 1
ATOM 774 N N . ASP A 1 96 ? 16.721 5.973 -23.807 1.00 84.81 96 ASP A N 1
ATOM 775 C CA . ASP A 1 96 ? 15.645 4.976 -23.766 1.00 84.81 96 ASP A CA 1
ATOM 776 C C . ASP A 1 96 ? 15.197 4.579 -25.177 1.00 84.81 96 ASP A C 1
ATOM 778 O O . ASP A 1 96 ? 15.190 3.396 -25.524 1.00 84.81 96 ASP A O 1
ATOM 782 N N . TRP A 1 97 ? 14.935 5.570 -26.036 1.00 89.56 97 TRP A N 1
ATOM 783 C CA . TRP A 1 97 ? 14.619 5.337 -27.445 1.00 89.56 97 TRP A CA 1
ATOM 784 C C . TRP A 1 97 ? 15.721 4.545 -28.157 1.00 89.56 97 TRP A C 1
ATOM 786 O O . TRP A 1 97 ? 15.432 3.628 -28.928 1.00 89.56 97 TRP A O 1
ATOM 796 N N . ALA A 1 98 ? 16.988 4.883 -27.911 1.00 91.19 98 ALA A N 1
ATOM 797 C CA . ALA A 1 98 ? 18.110 4.225 -28.557 1.00 91.19 98 ALA A CA 1
ATOM 798 C C . ALA A 1 98 ? 18.222 2.750 -28.171 1.00 91.19 98 ALA A C 1
ATOM 800 O O . ALA A 1 98 ? 18.495 1.936 -29.053 1.00 91.19 98 ALA A O 1
ATOM 801 N N . LYS A 1 99 ? 18.002 2.392 -26.898 1.00 89.69 99 LYS A N 1
ATOM 802 C CA . LYS A 1 99 ? 17.974 0.986 -26.455 1.00 89.69 99 LYS A CA 1
ATOM 803 C C . LYS A 1 99 ? 16.917 0.205 -27.234 1.00 89.69 99 LYS A C 1
ATOM 805 O O . LYS A 1 99 ? 17.265 -0.742 -27.938 1.00 89.69 99 LYS A O 1
ATOM 810 N N . ASP A 1 100 ? 15.675 0.686 -27.208 1.00 87.00 100 ASP A N 1
ATOM 811 C CA . ASP A 1 100 ? 14.541 0.039 -27.875 1.00 87.00 100 ASP A CA 1
ATOM 812 C C . ASP A 1 100 ? 14.757 -0.087 -29.389 1.00 87.00 100 ASP A C 1
ATOM 814 O O . ASP A 1 100 ? 14.508 -1.129 -29.995 1.00 87.00 100 ASP A O 1
ATOM 818 N N . GLU A 1 101 ? 15.255 0.965 -30.037 1.00 89.06 101 GLU A N 1
ATOM 819 C CA . GLU A 1 101 ? 15.475 0.955 -31.478 1.00 89.06 101 GLU A CA 1
ATOM 820 C C . GLU A 1 101 ? 16.655 0.053 -31.879 1.00 89.06 101 GLU A C 1
ATOM 822 O O . GLU A 1 101 ? 16.583 -0.644 -32.893 1.00 89.06 101 GLU A O 1
ATOM 827 N N . ILE A 1 102 ? 17.732 0.012 -31.087 1.00 89.00 102 ILE A N 1
ATOM 828 C CA . ILE A 1 102 ? 18.862 -0.901 -31.310 1.00 89.00 102 ILE A CA 1
ATOM 829 C C . ILE A 1 102 ? 18.415 -2.355 -31.150 1.00 89.00 102 ILE A C 1
ATOM 831 O O . ILE A 1 102 ? 18.797 -3.195 -31.972 1.00 89.00 102 ILE A O 1
ATOM 835 N N . ASP A 1 103 ? 17.618 -2.660 -30.129 1.00 87.06 103 ASP A N 1
ATOM 836 C CA . ASP A 1 103 ? 17.095 -4.005 -29.904 1.00 87.06 103 ASP A CA 1
ATOM 837 C C . ASP A 1 103 ? 16.155 -4.427 -31.032 1.00 87.06 103 ASP A C 1
ATOM 839 O O . ASP A 1 103 ? 16.362 -5.496 -31.618 1.00 87.06 103 ASP A O 1
ATOM 843 N N . ARG A 1 104 ? 15.266 -3.534 -31.486 1.00 86.88 104 ARG A N 1
ATOM 844 C CA . ARG A 1 104 ? 14.426 -3.766 -32.670 1.00 86.88 104 ARG A CA 1
ATOM 845 C C . ARG A 1 104 ? 15.254 -4.058 -33.922 1.00 86.88 104 ARG A C 1
ATOM 847 O O . ARG A 1 104 ? 14.965 -5.000 -34.658 1.00 86.88 104 ARG A O 1
ATOM 854 N N . ILE A 1 105 ? 16.326 -3.298 -34.168 1.00 87.19 105 ILE A N 1
ATOM 855 C CA . ILE A 1 105 ? 17.235 -3.518 -35.311 1.00 87.19 105 ILE A CA 1
ATOM 856 C C . ILE A 1 105 ? 17.942 -4.879 -35.221 1.00 87.19 105 ILE A C 1
ATOM 858 O O . ILE A 1 105 ? 18.176 -5.530 -36.246 1.00 87.19 105 ILE A O 1
ATOM 862 N N . LYS A 1 106 ? 18.261 -5.330 -34.005 1.00 85.06 106 LYS A N 1
ATOM 863 C CA . LYS A 1 106 ? 18.853 -6.647 -33.732 1.00 85.06 106 LYS A CA 1
ATOM 864 C C . LYS A 1 106 ? 17.816 -7.776 -33.680 1.00 85.06 106 LYS A C 1
ATOM 866 O O . LYS A 1 106 ? 18.204 -8.933 -33.494 1.00 85.06 106 LYS A O 1
ATOM 871 N N . GLY A 1 107 ? 16.529 -7.476 -33.859 1.00 80.06 107 GLY A N 1
ATOM 872 C CA . GLY A 1 107 ? 15.428 -8.434 -33.743 1.00 80.06 107 GLY A CA 1
ATOM 873 C C . GLY A 1 107 ? 15.267 -8.999 -32.330 1.00 80.06 107 GLY A C 1
ATOM 874 O O . GLY A 1 107 ? 14.896 -10.159 -32.182 1.00 80.06 107 GLY A O 1
ATOM 875 N N . LYS A 1 108 ? 15.662 -8.241 -31.306 1.00 82.62 108 LYS A N 1
ATOM 876 C CA . LYS A 1 108 ? 15.375 -8.539 -29.901 1.00 82.62 108 LYS A CA 1
ATOM 877 C C . LYS A 1 108 ? 14.070 -7.847 -29.511 1.00 82.62 108 LYS A C 1
ATOM 879 O O . LYS A 1 108 ? 13.705 -6.856 -30.140 1.00 82.62 108 LYS A O 1
ATOM 884 N N . LEU A 1 109 ? 13.412 -8.368 -28.479 1.00 78.62 109 LEU A N 1
ATOM 885 C CA . LEU A 1 109 ? 12.291 -7.674 -27.850 1.00 78.62 109 LEU A CA 1
ATOM 886 C C . LEU A 1 109 ? 12.790 -6.348 -27.269 1.00 78.62 109 LEU A C 1
ATOM 888 O O . LEU A 1 109 ? 13.859 -6.321 -26.656 1.00 78.62 109 LEU A O 1
ATOM 892 N N . THR A 1 110 ? 12.041 -5.270 -27.479 1.00 77.62 110 THR A N 1
ATOM 893 C CA . THR A 1 110 ? 12.323 -3.977 -26.841 1.00 77.62 110 THR A CA 1
ATOM 894 C C . THR A 1 110 ? 12.003 -4.034 -25.346 1.00 77.62 110 THR A C 1
ATOM 896 O O . THR A 1 110 ? 11.259 -4.913 -24.903 1.00 77.62 110 THR A O 1
ATOM 899 N N . GLY A 1 111 ? 12.517 -3.091 -24.547 1.00 70.31 111 GLY A N 1
ATOM 900 C CA . GLY A 1 111 ? 12.191 -3.042 -23.115 1.00 70.31 111 GLY A CA 1
ATOM 901 C C . GLY A 1 111 ? 10.689 -2.847 -22.883 1.00 70.31 111 GLY A C 1
ATOM 902 O O . GLY A 1 111 ? 10.096 -3.456 -21.998 1.00 70.31 111 GLY A O 1
ATOM 903 N N . THR A 1 112 ? 10.049 -2.073 -23.759 1.00 68.06 112 THR A N 1
ATOM 904 C CA . THR A 1 112 ? 8.592 -1.898 -23.815 1.00 68.06 112 THR A CA 1
ATOM 905 C C . THR A 1 112 ? 7.832 -3.190 -24.141 1.00 68.06 112 THR A C 1
ATOM 907 O O . THR A 1 112 ? 6.809 -3.467 -23.519 1.00 68.06 112 THR A O 1
ATOM 910 N N . GLU A 1 113 ? 8.317 -4.006 -25.080 1.00 69.94 113 GLU A N 1
ATOM 911 C CA . GLU A 1 113 ? 7.700 -5.293 -25.432 1.00 69.94 113 GLU A CA 1
ATOM 912 C C . GLU A 1 113 ? 7.883 -6.340 -24.326 1.00 69.94 113 GLU A C 1
ATOM 914 O O . GLU A 1 113 ? 6.947 -7.081 -24.030 1.00 69.94 113 GLU A O 1
ATOM 919 N N . GLN A 1 114 ? 9.056 -6.382 -23.687 1.00 71.25 114 GLN A N 1
ATOM 920 C CA . GLN A 1 114 ? 9.310 -7.244 -22.529 1.00 71.25 114 GLN A CA 1
ATOM 921 C C . GLN A 1 114 ? 8.390 -6.890 -21.365 1.00 71.25 114 GLN A C 1
ATOM 923 O O . GLN A 1 114 ? 7.688 -7.770 -20.873 1.00 71.25 114 GLN A O 1
ATOM 928 N N . ALA A 1 115 ? 8.316 -5.605 -21.005 1.00 65.06 115 ALA A N 1
ATOM 929 C CA . ALA A 1 115 ? 7.385 -5.131 -19.990 1.00 65.06 115 ALA A CA 1
ATOM 930 C C . ALA A 1 115 ? 5.948 -5.522 -20.353 1.00 65.06 115 ALA A C 1
ATOM 932 O O . ALA A 1 115 ? 5.239 -6.081 -19.528 1.00 65.06 115 ALA A O 1
ATOM 933 N N . TRP A 1 116 ? 5.513 -5.324 -21.603 1.00 68.88 116 TRP A N 1
ATOM 934 C CA . TRP A 1 116 ? 4.165 -5.713 -22.030 1.00 68.88 116 TRP A CA 1
ATOM 935 C C . TRP A 1 116 ? 3.894 -7.223 -21.917 1.00 68.88 116 TRP A C 1
ATOM 937 O O . TRP A 1 116 ? 2.806 -7.619 -21.498 1.00 68.88 116 TRP A O 1
ATOM 947 N N . ILE A 1 117 ? 4.867 -8.077 -22.252 1.00 72.56 117 ILE A N 1
ATOM 948 C CA . ILE A 1 117 ? 4.759 -9.536 -22.089 1.00 72.56 117 ILE A CA 1
ATOM 949 C C . ILE A 1 117 ? 4.666 -9.911 -20.607 1.00 72.56 117 ILE A C 1
ATOM 951 O O . ILE A 1 117 ? 3.786 -10.688 -20.235 1.00 72.56 117 ILE A O 1
ATOM 955 N N . GLU A 1 118 ? 5.531 -9.348 -19.764 1.00 68.38 118 GLU A N 1
ATOM 956 C CA . GLU A 1 118 ? 5.504 -9.550 -18.313 1.00 68.38 118 GLU A CA 1
ATOM 957 C C . GLU A 1 118 ? 4.168 -9.086 -17.723 1.00 68.38 118 GLU A C 1
ATOM 959 O O . GLU A 1 118 ? 3.517 -9.830 -16.991 1.00 68.38 118 GLU A O 1
ATOM 964 N N . HIS A 1 119 ? 3.688 -7.909 -18.126 1.00 68.94 119 HIS A N 1
ATOM 965 C CA . HIS A 1 119 ? 2.384 -7.377 -17.739 1.00 68.94 119 HIS A CA 1
ATOM 966 C C . HIS A 1 119 ? 1.242 -8.299 -18.159 1.00 68.94 119 HIS A C 1
ATOM 968 O O . HIS A 1 119 ? 0.348 -8.574 -17.360 1.00 68.94 119 HIS A O 1
ATOM 974 N N . ARG A 1 120 ? 1.260 -8.813 -19.393 1.00 68.44 120 ARG A N 1
ATOM 975 C CA . ARG A 1 120 ? 0.236 -9.745 -19.869 1.00 68.44 120 ARG A CA 1
ATOM 976 C C . ARG A 1 120 ? 0.267 -11.052 -19.080 1.00 68.44 120 ARG A C 1
ATOM 978 O O . ARG A 1 120 ? -0.792 -11.552 -18.716 1.00 68.44 120 ARG A O 1
ATOM 985 N N . ALA A 1 121 ? 1.452 -11.576 -18.777 1.00 71.75 121 ALA A N 1
ATOM 986 C CA . ALA A 1 121 ? 1.608 -12.776 -17.962 1.00 71.75 121 ALA A CA 1
ATOM 987 C C . ALA A 1 121 ? 1.065 -12.571 -16.536 1.00 71.75 121 ALA A C 1
ATOM 989 O O . ALA A 1 121 ? 0.326 -13.419 -16.034 1.00 71.75 121 ALA A O 1
ATOM 990 N N . VAL A 1 122 ? 1.352 -11.423 -15.912 1.00 69.94 122 VAL A N 1
ATOM 991 C CA . VAL A 1 122 ? 0.790 -11.044 -14.605 1.00 69.94 122 VAL A CA 1
ATOM 992 C C . VAL A 1 122 ? -0.730 -10.888 -14.687 1.00 69.94 122 VAL A C 1
ATOM 994 O O . VAL A 1 122 ? -1.443 -11.413 -13.836 1.00 69.94 122 VAL A O 1
ATOM 997 N N . GLY A 1 123 ? -1.250 -10.240 -15.730 1.00 70.50 123 GLY A N 1
ATOM 998 C CA . GLY A 1 123 ? -2.688 -10.081 -15.947 1.00 70.50 123 GLY A CA 1
ATOM 999 C C . GLY A 1 123 ? -3.426 -11.417 -16.082 1.00 70.50 123 GLY A C 1
ATOM 1000 O O . GLY A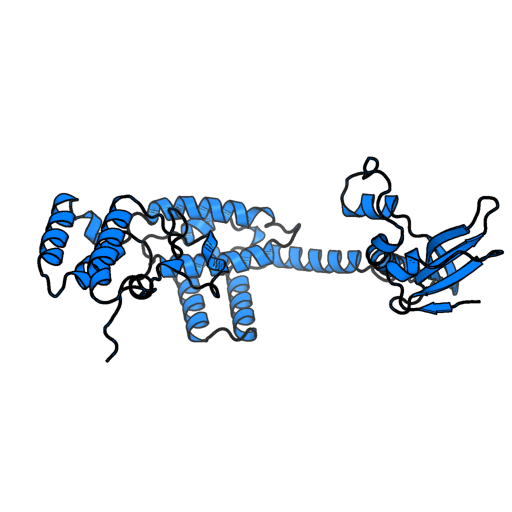 1 123 ? -4.475 -11.602 -15.466 1.00 70.50 123 GLY A O 1
ATOM 1001 N N . GLU A 1 124 ? -2.875 -12.374 -16.834 1.00 74.44 124 GLU A N 1
ATOM 1002 C CA . GLU A 1 124 ? -3.434 -13.730 -16.944 1.00 74.44 124 GLU A CA 1
ATOM 1003 C C . GLU A 1 124 ? -3.352 -14.507 -15.620 1.00 74.44 124 GLU A C 1
ATOM 1005 O O . GLU A 1 124 ? -4.300 -15.206 -15.248 1.00 74.44 124 GLU A O 1
ATOM 1010 N N . LEU A 1 125 ? -2.270 -14.335 -14.855 1.00 77.81 125 LEU A N 1
ATOM 1011 C CA . LEU A 1 125 ? -2.152 -14.913 -13.516 1.00 77.81 125 LEU A CA 1
ATOM 1012 C C . LEU A 1 125 ? -3.246 -14.367 -12.584 1.00 77.81 125 LEU A C 1
ATOM 1014 O O . LEU A 1 125 ? -3.961 -15.142 -11.953 1.00 77.81 125 LEU A O 1
ATOM 1018 N N . VAL A 1 126 ? -3.437 -13.044 -12.542 1.00 78.56 126 VAL A N 1
ATOM 1019 C CA . VAL A 1 126 ? -4.444 -12.377 -11.694 1.00 78.56 126 VAL A CA 1
ATOM 1020 C C . VAL A 1 126 ? -5.869 -12.824 -12.037 1.00 78.56 126 VAL A C 1
ATOM 1022 O O . VAL A 1 126 ? -6.705 -12.943 -11.140 1.00 78.56 126 VAL A O 1
ATOM 1025 N N . LYS A 1 127 ? -6.167 -13.130 -13.308 1.00 80.06 127 LYS A N 1
ATOM 1026 C CA . LYS A 1 127 ? -7.496 -13.624 -13.718 1.00 80.06 127 LYS A CA 1
ATOM 1027 C C . LYS A 1 127 ? -7.892 -14.941 -13.057 1.00 80.06 127 LYS A C 1
ATOM 1029 O O . LYS A 1 127 ? -9.079 -15.162 -12.820 1.00 80.06 127 LYS A O 1
ATOM 1034 N N . SER A 1 128 ? -6.921 -15.812 -12.797 1.00 85.62 128 SER A N 1
ATOM 1035 C CA . SER A 1 128 ? -7.151 -17.160 -12.270 1.00 85.62 128 SER A CA 1
ATOM 1036 C C . SER A 1 128 ? -6.774 -17.313 -10.799 1.00 85.62 128 SER A C 1
ATOM 1038 O O . SER A 1 128 ? -7.257 -18.240 -10.153 1.00 85.62 128 SER A O 1
ATOM 1040 N N . LEU A 1 129 ? -5.948 -16.412 -10.258 1.00 89.12 129 LEU A N 1
ATOM 1041 C CA . LEU A 1 129 ? -5.462 -16.473 -8.886 1.00 89.12 129 LEU A CA 1
ATOM 1042 C C . LEU A 1 129 ? -6.618 -16.287 -7.886 1.00 89.12 129 LEU A C 1
ATOM 1044 O O . LEU A 1 129 ? -7.253 -15.234 -7.896 1.00 89.12 129 LEU A O 1
ATOM 1048 N N . PRO A 1 130 ? -6.897 -17.268 -7.009 1.00 93.06 130 PRO A N 1
ATOM 1049 C CA . PRO A 1 130 ? -7.870 -17.110 -5.931 1.00 93.06 130 PRO A CA 1
ATOM 1050 C C . PRO A 1 130 ? -7.378 -16.140 -4.857 1.00 93.06 130 PRO A C 1
ATOM 1052 O O . PRO A 1 130 ? -6.174 -16.070 -4.588 1.00 93.06 130 PRO A O 1
ATOM 1055 N N . LEU A 1 131 ? -8.308 -15.448 -4.195 1.00 92.44 131 LEU A N 1
ATOM 1056 C CA . LEU A 1 131 ? -7.999 -14.514 -3.109 1.00 92.44 131 LEU A CA 1
ATOM 1057 C C . LEU A 1 131 ? -7.167 -15.164 -1.991 1.00 92.44 131 LEU A C 1
ATOM 1059 O O . LEU A 1 131 ? -6.204 -14.556 -1.527 1.00 92.44 131 LEU A O 1
ATOM 1063 N N . GLY A 1 132 ? -7.481 -16.404 -1.606 1.00 93.12 132 GLY A N 1
ATOM 1064 C CA . GLY A 1 132 ? -6.743 -17.139 -0.573 1.00 93.12 132 GLY A CA 1
ATOM 1065 C C . GLY A 1 132 ? -5.274 -17.354 -0.942 1.00 93.12 132 GLY A C 1
ATOM 1066 O O . GLY A 1 132 ? -4.377 -16.946 -0.210 1.00 93.12 132 GLY A O 1
ATOM 1067 N N . ARG A 1 133 ? -5.008 -17.864 -2.154 1.00 92.75 133 ARG A N 1
ATOM 1068 C CA . ARG A 1 133 ? -3.630 -18.056 -2.648 1.00 92.75 133 ARG A CA 1
ATOM 1069 C C . ARG A 1 133 ? -2.862 -16.743 -2.796 1.00 92.75 133 ARG A C 1
ATOM 1071 O O . ARG A 1 133 ? -1.635 -16.721 -2.656 1.00 92.75 133 ARG A O 1
ATOM 1078 N N . ALA A 1 134 ? -3.560 -15.659 -3.128 1.00 90.56 134 ALA A N 1
ATOM 1079 C CA . ALA A 1 134 ? -2.964 -14.333 -3.178 1.00 90.56 134 ALA A CA 1
ATOM 1080 C C . ALA A 1 134 ? -2.567 -13.851 -1.769 1.00 90.56 134 ALA A C 1
ATOM 1082 O O . ALA A 1 134 ? -1.467 -13.324 -1.600 1.00 90.56 134 ALA A O 1
ATOM 1083 N N . GLY A 1 135 ? -3.402 -14.132 -0.761 1.00 91.31 135 GLY A N 1
ATOM 1084 C CA . GLY A 1 135 ? -3.094 -13.942 0.659 1.00 91.31 135 GLY A CA 1
ATOM 1085 C C . GLY A 1 135 ? -1.843 -14.704 1.099 1.00 91.31 135 GLY A C 1
ATOM 1086 O O . GLY A 1 135 ? -0.897 -14.085 1.588 1.00 91.31 135 GLY A O 1
ATOM 1087 N N . ASP A 1 136 ? -1.762 -16.007 0.819 1.00 93.12 136 ASP A N 1
ATOM 1088 C CA . ASP A 1 136 ? -0.586 -16.838 1.140 1.00 93.12 136 ASP A CA 1
ATOM 1089 C C . ASP A 1 136 ? 0.701 -16.308 0.496 1.00 93.12 136 ASP A C 1
ATOM 1091 O O . ASP A 1 136 ? 1.799 -16.347 1.061 1.00 93.12 136 ASP A O 1
ATOM 1095 N N . SER A 1 137 ? 0.585 -15.821 -0.738 1.00 88.81 137 SER A N 1
ATOM 1096 C CA . SER A 1 137 ? 1.714 -15.271 -1.486 1.00 88.81 137 SER A CA 1
ATOM 1097 C C . SER A 1 137 ? 2.174 -13.935 -0.902 1.00 88.81 137 SER A C 1
ATOM 1099 O O . SER A 1 137 ? 3.381 -13.701 -0.806 1.00 88.81 137 SER A O 1
ATOM 1101 N N . LEU A 1 138 ? 1.245 -13.092 -0.440 1.00 87.94 138 LEU A N 1
ATOM 1102 C CA . LEU A 1 138 ? 1.580 -11.861 0.269 1.00 87.94 138 LEU A CA 1
ATOM 1103 C C . LEU A 1 138 ? 2.242 -12.153 1.623 1.00 87.94 138 LEU A C 1
ATOM 1105 O O . LEU A 1 138 ? 3.277 -11.559 1.910 1.00 87.94 138 LEU A O 1
ATOM 1109 N N . LEU A 1 139 ? 1.728 -13.105 2.410 1.00 89.31 139 LEU A N 1
ATOM 1110 C CA . LEU A 1 139 ? 2.337 -13.517 3.684 1.00 89.31 139 LEU A CA 1
ATOM 1111 C C . LEU A 1 139 ? 3.771 -14.025 3.499 1.00 89.31 139 LEU A C 1
ATOM 1113 O O . LEU A 1 139 ? 4.671 -13.620 4.236 1.00 89.31 139 LEU A O 1
ATOM 1117 N N . ARG A 1 140 ? 4.017 -14.856 2.477 1.00 88.88 140 ARG A N 1
ATOM 1118 C CA . ARG A 1 140 ? 5.378 -15.296 2.126 1.00 88.88 140 ARG A CA 1
ATOM 1119 C C . ARG A 1 140 ? 6.278 -14.123 1.743 1.00 88.88 140 ARG A C 1
ATOM 1121 O O . ARG A 1 140 ? 7.415 -14.066 2.200 1.00 88.88 140 ARG A O 1
ATOM 1128 N N . GLY A 1 141 ? 5.768 -13.170 0.962 1.00 81.50 141 GLY A N 1
ATOM 1129 C CA . GLY A 1 141 ? 6.502 -11.951 0.613 1.00 81.50 141 GLY A CA 1
ATOM 1130 C C . GLY A 1 141 ? 6.849 -11.093 1.834 1.00 81.50 141 GLY A C 1
ATOM 1131 O O . GLY A 1 141 ? 7.982 -10.644 1.967 1.00 81.50 141 GLY A O 1
ATOM 1132 N N . LEU A 1 142 ? 5.907 -10.914 2.762 1.00 79.62 142 LEU A N 1
ATOM 1133 C CA . LEU A 1 142 ? 6.135 -10.195 4.018 1.00 79.62 142 LEU A CA 1
ATOM 1134 C C . LEU A 1 142 ? 7.186 -10.895 4.890 1.00 79.62 142 LEU A C 1
ATOM 1136 O O . LEU A 1 142 ? 8.048 -10.228 5.458 1.00 79.62 142 LEU A O 1
ATOM 1140 N N . LYS A 1 143 ? 7.165 -12.232 4.950 1.00 83.00 143 LYS A N 1
ATOM 1141 C CA . LYS A 1 143 ? 8.185 -13.026 5.650 1.00 83.00 143 LYS A CA 1
ATOM 1142 C C . LYS A 1 143 ? 9.583 -12.818 5.062 1.00 83.00 143 LYS A C 1
ATOM 1144 O O . LYS A 1 143 ? 10.530 -12.632 5.817 1.00 83.00 143 LYS A O 1
ATOM 1149 N N . LEU A 1 144 ? 9.710 -12.819 3.733 1.00 79.56 144 LEU A N 1
ATOM 1150 C CA . LEU A 1 144 ? 10.983 -12.545 3.049 1.00 79.56 144 LEU A CA 1
ATOM 1151 C C . LEU A 1 144 ? 11.490 -11.118 3.306 1.00 79.56 144 LEU A C 1
ATOM 1153 O O . LEU A 1 144 ? 12.694 -10.895 3.342 1.00 79.56 144 LEU A O 1
ATOM 1157 N N . ASN A 1 145 ? 10.576 -10.180 3.554 1.00 76.44 145 ASN A N 1
ATOM 1158 C CA . ASN A 1 145 ? 10.881 -8.794 3.907 1.00 76.44 145 ASN A CA 1
ATOM 1159 C C . ASN A 1 145 ? 11.012 -8.566 5.426 1.00 76.44 145 ASN A C 1
ATOM 1161 O O . ASN A 1 145 ? 10.840 -7.444 5.896 1.00 76.44 145 ASN A O 1
ATOM 1165 N N . ASN A 1 146 ? 11.320 -9.613 6.199 1.00 82.88 146 ASN A N 1
ATOM 1166 C CA . ASN A 1 146 ? 11.582 -9.551 7.643 1.00 82.88 146 ASN A CA 1
ATOM 1167 C C . ASN A 1 146 ? 10.411 -9.039 8.507 1.00 82.88 146 ASN A C 1
ATOM 1169 O O . ASN A 1 146 ? 10.626 -8.491 9.589 1.00 82.88 146 ASN A O 1
ATOM 1173 N N . ALA A 1 147 ? 9.160 -9.235 8.079 1.00 76.88 147 ALA A N 1
ATOM 1174 C CA . ALA A 1 147 ? 8.015 -8.983 8.950 1.00 76.88 147 ALA A CA 1
ATOM 1175 C C . ALA A 1 147 ? 8.041 -9.914 10.180 1.00 76.88 147 ALA A C 1
ATOM 1177 O O . ALA A 1 147 ? 8.362 -11.099 10.075 1.00 76.88 147 ALA A O 1
ATOM 1178 N N . SER A 1 148 ? 7.668 -9.394 11.355 1.00 84.00 148 SER A N 1
ATOM 1179 C CA . SER A 1 148 ? 7.672 -10.189 12.593 1.00 84.00 148 SER A CA 1
ATOM 1180 C C . SER A 1 148 ? 6.704 -11.380 12.526 1.00 84.00 148 SER A C 1
ATOM 1182 O O . SER A 1 148 ? 5.580 -11.243 12.038 1.00 84.00 148 SER A O 1
ATOM 1184 N N . GLN A 1 149 ? 7.088 -12.528 13.099 1.00 85.56 149 GLN A N 1
ATOM 1185 C CA . GLN A 1 149 ? 6.244 -13.732 13.102 1.00 85.56 149 GLN A CA 1
ATOM 1186 C C . GLN A 1 149 ? 4.882 -13.479 13.767 1.00 85.56 149 GLN A C 1
ATOM 1188 O O . GLN A 1 149 ? 3.849 -13.837 13.216 1.00 85.56 149 GLN A O 1
ATOM 1193 N N . LYS A 1 150 ? 4.861 -12.734 14.881 1.00 82.75 150 LYS A N 1
ATOM 1194 C CA . LYS A 1 150 ? 3.623 -12.332 15.571 1.00 82.75 150 LYS A CA 1
ATOM 1195 C C . LYS A 1 150 ? 2.659 -11.561 14.661 1.00 82.75 150 LYS A C 1
ATOM 1197 O O . LYS A 1 150 ? 1.444 -11.695 14.792 1.00 82.75 150 LYS A O 1
ATOM 1202 N N . TYR A 1 151 ? 3.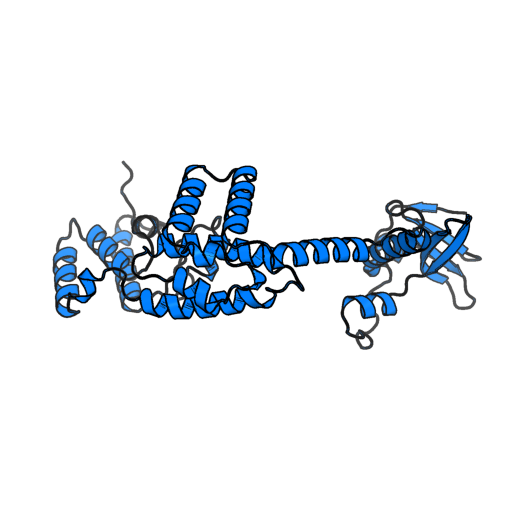187 -10.715 13.777 1.00 82.56 151 TYR A N 1
ATOM 1203 C CA . TYR A 1 151 ? 2.375 -9.970 12.818 1.00 82.56 151 TYR A CA 1
ATOM 1204 C C . TYR A 1 151 ? 1.824 -10.884 11.720 1.00 82.56 151 TYR A C 1
ATOM 1206 O O . TYR A 1 151 ? 0.634 -10.805 11.418 1.00 82.56 151 TYR A O 1
ATOM 1214 N N . LEU A 1 152 ? 2.654 -11.787 11.190 1.00 83.06 152 LEU A N 1
ATOM 1215 C CA . LEU A 1 152 ? 2.243 -12.779 10.193 1.00 83.06 152 LEU A CA 1
ATOM 1216 C C . LEU A 1 152 ? 1.149 -13.708 10.734 1.00 83.06 152 LEU A C 1
ATOM 1218 O O . LEU A 1 152 ? 0.106 -13.834 10.101 1.00 83.06 152 LEU A O 1
ATOM 1222 N N . ASP A 1 153 ? 1.330 -14.263 11.935 1.00 88.06 153 ASP A N 1
ATOM 1223 C CA . ASP A 1 153 ? 0.351 -15.152 12.578 1.00 88.06 153 ASP A CA 1
ATOM 1224 C C . ASP A 1 153 ? -0.980 -14.435 12.825 1.00 88.06 153 ASP A C 1
ATOM 1226 O O . ASP A 1 153 ? -2.062 -15.007 12.679 1.00 88.06 153 ASP A O 1
ATOM 1230 N N . ARG A 1 154 ? -0.917 -13.148 13.196 1.00 86.88 154 ARG A N 1
ATOM 1231 C CA . ARG A 1 154 ? -2.113 -12.322 13.368 1.00 86.88 154 ARG A CA 1
ATOM 1232 C C . ARG A 1 154 ? -2.848 -12.137 12.044 1.00 86.88 154 ARG A C 1
ATOM 1234 O O . ARG A 1 154 ? -4.073 -12.224 12.045 1.00 86.88 154 ARG A O 1
ATOM 1241 N N . LEU A 1 155 ? -2.134 -11.847 10.958 1.00 88.88 155 LEU A N 1
ATOM 1242 C CA . LEU A 1 155 ? -2.727 -11.673 9.633 1.00 88.88 155 LEU A CA 1
ATOM 1243 C C . LEU A 1 155 ? -3.368 -12.964 9.137 1.00 88.88 155 LEU A C 1
ATOM 1245 O O . LEU A 1 155 ? -4.541 -12.941 8.778 1.00 88.88 155 LEU A O 1
ATOM 1249 N N . ASP A 1 156 ? -2.629 -14.068 9.190 1.00 91.69 156 ASP A N 1
ATOM 1250 C CA . ASP A 1 156 ? -3.086 -15.386 8.755 1.00 91.69 156 ASP A CA 1
ATOM 1251 C C . ASP A 1 156 ? -4.348 -15.815 9.515 1.00 91.69 156 ASP A C 1
ATOM 1253 O O . ASP A 1 156 ? -5.406 -16.048 8.929 1.00 91.69 156 ASP A O 1
ATOM 1257 N N . LYS A 1 157 ? -4.305 -15.752 10.853 1.00 91.94 157 LYS A N 1
ATOM 1258 C CA . LYS A 1 157 ? -5.461 -16.070 11.698 1.00 91.94 157 LYS A CA 1
ATOM 1259 C C . LYS A 1 157 ? -6.656 -15.160 11.421 1.00 91.94 157 LYS A C 1
ATOM 1261 O O . LYS A 1 157 ? -7.793 -15.633 11.404 1.00 91.94 157 LYS A O 1
ATOM 1266 N N . LEU A 1 158 ? -6.443 -13.851 11.262 1.00 89.50 158 LEU A N 1
ATOM 1267 C CA . LEU A 1 158 ? -7.535 -12.916 10.972 1.00 89.50 158 LEU A CA 1
ATOM 1268 C C . LEU A 1 158 ? -8.147 -13.175 9.600 1.00 89.50 158 LEU A C 1
ATOM 1270 O O . LEU A 1 158 ? -9.367 -13.127 9.479 1.00 89.50 158 LEU A O 1
ATOM 1274 N N . PHE A 1 159 ? -7.323 -13.458 8.599 1.00 91.56 159 PHE A N 1
ATOM 1275 C CA . PHE A 1 159 ? -7.769 -13.728 7.244 1.00 91.56 159 PHE A CA 1
ATOM 1276 C C . PHE A 1 159 ? -8.565 -15.035 7.182 1.00 91.56 159 PHE A C 1
ATOM 1278 O O . PHE A 1 159 ? -9.758 -14.987 6.882 1.00 91.56 159 PHE A O 1
ATOM 1285 N N . ALA A 1 160 ? -7.977 -16.150 7.624 1.00 89.88 160 ALA A N 1
ATOM 1286 C CA . ALA A 1 160 ? -8.601 -17.474 7.591 1.00 89.88 160 ALA A CA 1
ATOM 1287 C C . ALA A 1 160 ? -9.882 -17.576 8.443 1.00 89.88 160 ALA A C 1
ATOM 1289 O O . ALA A 1 160 ? -10.792 -18.343 8.138 1.00 89.88 160 ALA A O 1
ATOM 1290 N N . SER A 1 161 ? -9.981 -16.815 9.541 1.00 88.31 161 SER A N 1
ATOM 1291 C CA . SER A 1 161 ? -11.167 -16.865 10.413 1.00 88.31 161 SER A CA 1
ATOM 1292 C C . SER A 1 161 ? -12.307 -15.941 9.985 1.00 88.31 161 SER A C 1
ATOM 1294 O O . SER A 1 161 ? -13.426 -16.092 10.487 1.00 88.31 161 SER A O 1
ATOM 1296 N N . LYS A 1 162 ? -12.051 -14.949 9.123 1.00 87.69 162 LYS A N 1
ATOM 1297 C CA . LYS A 1 162 ? -13.025 -13.882 8.825 1.00 87.69 162 LYS A CA 1
ATOM 1298 C C . LYS A 1 162 ? -13.408 -13.788 7.365 1.00 87.69 162 LYS A C 1
ATOM 1300 O O . LYS A 1 162 ? -14.536 -13.379 7.080 1.00 87.69 162 LYS A O 1
ATOM 1305 N N . ILE A 1 163 ? -12.528 -14.199 6.464 1.00 89.94 163 ILE A N 1
ATOM 1306 C CA . ILE A 1 163 ? -12.864 -14.357 5.060 1.00 89.94 163 ILE A CA 1
ATOM 1307 C C . ILE A 1 163 ? -13.549 -15.710 4.890 1.00 89.94 163 ILE A C 1
ATOM 1309 O O . ILE A 1 163 ? -13.060 -16.744 5.322 1.00 89.94 163 ILE A O 1
ATOM 1313 N N . SER A 1 164 ? -14.746 -15.710 4.305 1.00 90.75 164 SER A N 1
ATOM 1314 C CA . SER A 1 164 ? -15.442 -16.970 4.030 1.00 90.75 164 SER A CA 1
ATOM 1315 C C . SER A 1 164 ? -14.682 -17.774 2.976 1.00 90.75 164 SER A C 1
ATOM 1317 O O . SER A 1 164 ? -14.229 -17.186 1.993 1.00 90.75 164 SER A O 1
ATOM 1319 N N . LYS A 1 165 ? -14.662 -19.104 3.103 1.00 92.12 165 LYS A N 1
ATOM 1320 C CA . LYS A 1 165 ? -14.042 -20.014 2.125 1.00 92.12 165 LYS A CA 1
ATOM 1321 C C . LYS A 1 165 ? -14.488 -19.746 0.680 1.00 92.12 165 LYS A C 1
ATOM 1323 O O . LYS A 1 165 ? -13.670 -19.722 -0.230 1.00 92.12 165 LYS A O 1
ATOM 1328 N N . ALA A 1 166 ? -15.767 -19.420 0.479 1.00 93.06 166 ALA A N 1
ATOM 1329 C CA . ALA A 1 166 ? -16.294 -19.037 -0.832 1.00 93.06 166 ALA A CA 1
ATOM 1330 C C . ALA A 1 166 ? -15.595 -17.795 -1.425 1.00 93.06 166 ALA A C 1
ATOM 1332 O O . ALA A 1 166 ? -15.346 -17.732 -2.627 1.00 93.06 166 ALA A O 1
ATOM 1333 N N . LEU A 1 167 ? -15.261 -16.804 -0.591 1.00 92.88 167 LEU A N 1
ATOM 1334 C CA . LEU A 1 167 ? -14.528 -15.612 -1.025 1.00 92.88 167 LEU A CA 1
ATOM 1335 C C . LEU A 1 167 ? -13.040 -15.915 -1.253 1.00 92.88 167 LEU A C 1
ATOM 1337 O O . LEU A 1 167 ? -12.473 -15.398 -2.209 1.00 92.88 167 LEU A O 1
ATOM 1341 N N . GLU A 1 168 ? -12.426 -16.774 -0.433 1.00 93.88 168 GLU A N 1
ATOM 1342 C CA . GLU A 1 168 ? -11.031 -17.213 -0.611 1.00 93.88 168 GLU A CA 1
ATOM 1343 C C . GLU A 1 168 ? -10.817 -17.954 -1.936 1.00 93.88 168 GLU A C 1
ATOM 1345 O O . GLU A 1 168 ? -9.811 -17.745 -2.616 1.00 93.88 168 GLU A O 1
ATOM 1350 N N . GLU A 1 169 ? -11.777 -18.792 -2.324 1.00 94.81 169 GLU A N 1
ATOM 1351 C CA . GLU A 1 169 ? -11.753 -19.565 -3.569 1.00 94.81 169 GLU A CA 1
ATOM 1352 C C . GLU A 1 169 ? -12.127 -18.725 -4.801 1.00 94.81 169 GLU A C 1
ATOM 1354 O O . GLU A 1 169 ? -11.902 -19.149 -5.936 1.00 94.81 169 GLU A O 1
ATOM 1359 N N . THR A 1 170 ? -12.670 -17.518 -4.607 1.00 93.62 170 THR A N 1
ATOM 1360 C CA . THR A 1 170 ? -13.052 -16.640 -5.716 1.00 93.62 170 THR A CA 1
ATOM 1361 C C . THR A 1 170 ? -11.798 -16.073 -6.397 1.00 93.62 170 THR A C 1
ATOM 1363 O O . THR A 1 170 ? -10.963 -15.456 -5.726 1.00 93.62 170 THR A O 1
ATOM 1366 N N . PRO A 1 171 ? -11.651 -16.227 -7.730 1.00 91.81 171 PRO A N 1
ATOM 1367 C CA . PRO A 1 171 ? -10.572 -15.591 -8.478 1.00 91.81 171 PRO A CA 1
ATOM 1368 C C . PRO A 1 171 ? -10.602 -14.073 -8.319 1.00 91.81 171 PRO A C 1
ATOM 1370 O O . PRO A 1 171 ? -11.681 -13.479 -8.371 1.00 91.81 171 PRO A O 1
ATOM 1373 N N . LEU A 1 172 ? -9.435 -13.437 -8.197 1.00 89.12 172 LEU A N 1
ATOM 1374 C CA . LEU A 1 172 ? -9.330 -11.998 -7.950 1.00 89.12 172 LEU A CA 1
ATOM 1375 C C . LEU A 1 172 ? -10.137 -11.180 -8.970 1.00 89.12 172 LEU A C 1
ATOM 1377 O O . LEU A 1 172 ? -10.913 -10.314 -8.583 1.00 89.12 172 LEU A O 1
ATOM 1381 N N . ALA A 1 173 ? -10.056 -11.522 -10.260 1.00 85.81 173 ALA A N 1
ATOM 1382 C CA . ALA A 1 173 ? -10.802 -10.844 -11.326 1.00 85.81 173 ALA A CA 1
ATOM 1383 C C . ALA A 1 173 ? -12.337 -10.986 -11.251 1.00 85.81 173 ALA A C 1
ATOM 1385 O O . ALA A 1 173 ? -13.047 -10.266 -11.948 1.00 85.81 173 ALA A O 1
ATOM 1386 N N . LYS A 1 174 ? -12.860 -11.923 -10.450 1.00 89.38 174 LYS A N 1
ATOM 1387 C CA . LYS A 1 174 ? -14.303 -12.138 -10.243 1.00 89.38 174 LYS A CA 1
ATOM 1388 C C . LYS A 1 174 ? -14.809 -11.566 -8.921 1.00 89.38 174 LYS A C 1
ATOM 1390 O O . LYS A 1 174 ? -16.015 -11.612 -8.669 1.00 89.38 174 LYS A O 1
ATOM 1395 N N . LEU A 1 175 ? -13.917 -11.059 -8.070 1.00 90.12 175 LEU A N 1
ATOM 1396 C CA . LEU A 1 175 ? -14.326 -10.392 -6.845 1.00 90.12 175 LEU A CA 1
ATOM 1397 C C . LEU A 1 175 ? -15.188 -9.176 -7.190 1.00 90.12 175 LEU A C 1
ATOM 1399 O O . LEU A 1 175 ? -15.036 -8.551 -8.238 1.00 90.12 175 LEU A O 1
ATOM 1403 N N . LYS A 1 176 ? -16.103 -8.830 -6.287 1.00 90.25 176 LYS A N 1
ATOM 1404 C CA . LYS A 1 176 ? -16.867 -7.582 -6.354 1.00 90.25 176 LYS A CA 1
ATOM 1405 C C . LYS A 1 176 ? -16.444 -6.694 -5.186 1.00 90.25 176 LYS A C 1
ATOM 1407 O O . LYS A 1 176 ? -16.498 -7.182 -4.052 1.00 90.25 176 LYS A O 1
ATOM 1412 N N . PRO A 1 177 ? -16.098 -5.411 -5.403 1.00 88.38 177 PRO A N 1
ATOM 1413 C CA . PRO A 1 177 ? -15.618 -4.534 -4.334 1.00 88.38 177 PRO A CA 1
ATOM 1414 C C . PRO A 1 177 ? -16.551 -4.494 -3.119 1.00 88.38 177 PRO A C 1
ATOM 1416 O O . PRO A 1 177 ? -16.118 -4.707 -1.989 1.00 88.38 177 PRO A O 1
ATOM 1419 N N . GLY A 1 178 ? -17.860 -4.356 -3.352 1.00 88.81 178 GLY A N 1
ATOM 1420 C CA . GLY A 1 178 ? -18.867 -4.356 -2.286 1.00 88.81 178 GLY A CA 1
ATOM 1421 C C . GLY A 1 178 ? -18.993 -5.681 -1.521 1.00 88.81 178 GLY A C 1
ATOM 1422 O O . GLY A 1 178 ? -19.312 -5.678 -0.335 1.00 88.81 178 GLY A O 1
ATOM 1423 N N . GLN A 1 179 ? -18.726 -6.823 -2.163 1.00 90.38 179 GLN A N 1
ATOM 1424 C CA . GLN A 1 179 ? -18.736 -8.126 -1.487 1.00 90.38 179 GLN A CA 1
ATOM 1425 C C . GLN A 1 179 ? -17.546 -8.253 -0.533 1.00 90.38 179 GLN A C 1
ATOM 1427 O O . GLN A 1 179 ? -17.722 -8.677 0.608 1.00 90.38 179 GLN A O 1
ATOM 1432 N N . VAL A 1 180 ? -16.359 -7.845 -0.987 1.00 90.25 180 VAL A N 1
ATOM 1433 C CA . VAL A 1 180 ? -15.146 -7.830 -0.161 1.00 90.25 180 VAL A CA 1
ATOM 1434 C C . VAL A 1 180 ? -15.309 -6.832 0.987 1.00 90.25 180 VAL A C 1
ATOM 1436 O O . VAL A 1 180 ? -15.086 -7.186 2.139 1.00 90.25 180 VAL A O 1
ATOM 1439 N N . ALA A 1 181 ? -15.801 -5.623 0.707 1.00 89.31 181 ALA A N 1
ATOM 1440 C CA . ALA A 1 181 ? -16.079 -4.601 1.713 1.00 89.31 181 ALA A CA 1
ATOM 1441 C C . ALA A 1 181 ? -16.988 -5.112 2.842 1.00 89.31 181 ALA A C 1
ATOM 1443 O O . ALA A 1 181 ? -16.626 -4.993 4.010 1.00 89.31 181 ALA A O 1
ATOM 1444 N N . ARG A 1 182 ? -18.120 -5.749 2.510 1.00 89.19 182 ARG A N 1
ATOM 1445 C CA . ARG A 1 182 ? -19.037 -6.330 3.507 1.00 89.19 182 ARG A CA 1
ATOM 1446 C C . ARG A 1 182 ? -18.414 -7.460 4.320 1.00 89.19 182 ARG A C 1
ATOM 1448 O O . ARG A 1 182 ? -18.688 -7.572 5.511 1.00 89.19 182 ARG A O 1
ATOM 1455 N N . ALA A 1 183 ? -17.586 -8.298 3.696 1.00 88.25 183 ALA A N 1
ATOM 1456 C CA . ALA A 1 183 ? -16.895 -9.374 4.405 1.00 88.25 183 ALA A CA 1
ATOM 1457 C C . ALA A 1 183 ? -15.899 -8.831 5.446 1.00 88.25 183 ALA A C 1
ATOM 1459 O O . ALA A 1 183 ? -15.708 -9.446 6.494 1.00 88.25 183 ALA A O 1
ATOM 1460 N N . LEU A 1 184 ? -15.297 -7.672 5.173 1.00 87.81 184 LEU A N 1
ATOM 1461 C CA . LEU A 1 184 ? -14.309 -7.033 6.041 1.00 87.81 184 LEU A CA 1
ATOM 1462 C C . LEU A 1 184 ? -14.934 -6.137 7.116 1.00 87.81 184 LEU A C 1
ATOM 1464 O O . LEU A 1 184 ? -14.483 -6.135 8.261 1.00 87.81 184 LEU A O 1
ATOM 1468 N N . ALA A 1 185 ? -15.972 -5.380 6.766 1.00 83.56 185 ALA A N 1
ATOM 1469 C CA . ALA A 1 185 ? -16.659 -4.443 7.649 1.00 83.56 185 ALA A CA 1
ATOM 1470 C C . ALA A 1 185 ? -17.736 -5.147 8.495 1.00 83.56 185 ALA A C 1
ATOM 1472 O O . ALA A 1 185 ? -18.920 -4.831 8.409 1.00 83.56 185 ALA A O 1
ATOM 1473 N N . ARG A 1 186 ? -17.336 -6.129 9.312 1.00 78.06 186 ARG A N 1
ATOM 1474 C CA . ARG A 1 186 ? -18.255 -6.891 10.176 1.00 78.06 186 ARG A CA 1
ATOM 1475 C C . ARG A 1 186 ? -18.301 -6.361 11.609 1.00 78.06 186 ARG A C 1
ATOM 1477 O O . ARG A 1 186 ? -17.280 -5.966 12.164 1.00 78.06 186 ARG A O 1
ATOM 1484 N N . ALA A 1 187 ? -19.482 -6.423 12.230 1.00 59.47 187 ALA A N 1
ATOM 1485 C CA . ALA A 1 187 ? -19.722 -5.924 13.590 1.00 59.47 187 ALA A CA 1
ATOM 1486 C C . ALA A 1 187 ? -19.033 -6.748 14.688 1.00 59.47 187 ALA A C 1
ATOM 1488 O O . ALA A 1 187 ? -18.758 -6.228 15.764 1.00 59.47 187 ALA A O 1
ATOM 1489 N N . ASP A 1 188 ? -18.728 -8.021 14.422 1.00 75.25 188 ASP A N 1
ATOM 1490 C CA . ASP A 1 188 ? -18.049 -8.915 15.368 1.00 75.25 188 ASP A CA 1
ATOM 1491 C C . ASP A 1 188 ? -16.523 -8.719 15.418 1.00 75.25 188 ASP A C 1
ATOM 1493 O O . ASP A 1 188 ? -15.821 -9.454 16.116 1.00 75.25 188 ASP A O 1
ATOM 1497 N N . LEU A 1 189 ? -15.986 -7.748 14.674 1.00 73.50 189 LEU A N 1
ATOM 1498 C CA . LEU A 1 189 ? -14.561 -7.452 14.622 1.00 73.50 189 LEU A CA 1
ATOM 1499 C C . LEU A 1 189 ? -14.219 -6.140 15.321 1.00 73.50 189 LEU A C 1
ATOM 1501 O O . LEU A 1 189 ? -14.855 -5.109 15.123 1.00 73.50 189 LEU A O 1
ATOM 1505 N N . SER A 1 190 ? -13.127 -6.156 16.090 1.00 72.81 190 SER A N 1
ATOM 1506 C CA . SER A 1 190 ? -12.562 -4.919 16.625 1.00 72.81 190 SER A CA 1
ATOM 1507 C C . SER A 1 190 ? -12.065 -4.025 15.485 1.00 72.81 190 SER A C 1
ATOM 1509 O O . SER A 1 190 ? -11.514 -4.509 14.493 1.00 72.81 190 SER A O 1
ATOM 1511 N N . ALA A 1 191 ? -12.179 -2.705 15.653 1.00 72.06 191 ALA A N 1
ATOM 1512 C CA . ALA A 1 191 ? -11.713 -1.735 14.659 1.00 72.06 191 ALA A CA 1
ATOM 1513 C C . ALA A 1 191 ? -10.244 -1.943 14.257 1.00 72.06 191 ALA A C 1
ATOM 1515 O O . ALA A 1 191 ? -9.895 -1.809 13.088 1.00 72.06 191 ALA A O 1
ATOM 1516 N N . GLY A 1 192 ? -9.387 -2.334 15.206 1.00 72.12 192 GLY A N 1
ATOM 1517 C CA . GLY A 1 192 ? -7.992 -2.660 14.916 1.00 72.12 192 GLY A CA 1
ATOM 1518 C C . GLY A 1 192 ? -7.843 -3.861 13.979 1.00 72.12 192 GLY A C 1
ATOM 1519 O O . GLY A 1 192 ? -7.024 -3.815 13.070 1.00 72.12 192 GLY A O 1
ATOM 1520 N N . ASN A 1 193 ? -8.641 -4.915 14.163 1.00 80.12 193 ASN A N 1
ATOM 1521 C CA . ASN A 1 193 ? -8.603 -6.094 13.297 1.00 80.12 193 ASN A CA 1
ATOM 1522 C C . ASN A 1 193 ? -9.193 -5.812 11.916 1.00 80.12 193 ASN A C 1
ATOM 1524 O O . ASN A 1 193 ? -8.622 -6.252 10.924 1.00 80.12 193 ASN A O 1
ATOM 1528 N N . VAL A 1 194 ? -10.276 -5.035 11.844 1.00 82.38 194 VAL A N 1
ATOM 1529 C CA . VAL A 1 194 ? -10.849 -4.587 10.568 1.00 82.38 194 VAL A CA 1
ATOM 1530 C C . VAL A 1 194 ? -9.828 -3.779 9.763 1.00 82.38 194 VAL A C 1
ATOM 1532 O O . VAL A 1 194 ? -9.648 -4.035 8.577 1.00 82.38 194 VAL A O 1
ATOM 1535 N N . ARG A 1 195 ? -9.107 -2.848 10.404 1.00 76.69 195 ARG A N 1
ATOM 1536 C CA . ARG A 1 195 ? -8.041 -2.060 9.758 1.00 76.69 195 ARG A CA 1
ATOM 1537 C C . ARG A 1 195 ? -6.908 -2.944 9.244 1.00 76.69 195 ARG A C 1
ATOM 1539 O O . ARG A 1 195 ? -6.518 -2.821 8.088 1.00 76.69 195 ARG A O 1
ATOM 1546 N N . THR A 1 196 ? -6.409 -3.847 10.089 1.00 80.50 196 THR A N 1
ATOM 1547 C CA . THR A 1 196 ? -5.355 -4.797 9.713 1.00 80.50 196 THR A CA 1
ATOM 1548 C C . THR A 1 196 ? -5.779 -5.644 8.510 1.00 80.50 196 THR A C 1
ATOM 1550 O O . THR A 1 196 ? -5.018 -5.774 7.556 1.00 80.50 196 THR A O 1
ATOM 1553 N N . LEU A 1 197 ? -7.008 -6.164 8.517 1.00 86.44 197 LEU A N 1
ATOM 1554 C CA . LEU A 1 197 ? -7.516 -7.007 7.441 1.00 86.44 197 LEU A CA 1
ATOM 1555 C C . LEU A 1 197 ? -7.785 -6.212 6.151 1.00 86.44 197 LEU A C 1
ATOM 1557 O O . LEU A 1 197 ? -7.450 -6.690 5.072 1.00 86.44 197 LEU A O 1
ATOM 1561 N N . ARG A 1 198 ? -8.314 -4.983 6.251 1.00 85.94 198 ARG A N 1
ATOM 1562 C CA . ARG A 1 198 ? -8.462 -4.062 5.110 1.00 85.94 198 ARG A CA 1
ATOM 1563 C C . ARG A 1 198 ? -7.116 -3.801 4.447 1.00 85.94 198 ARG A C 1
ATOM 1565 O O . ARG A 1 198 ? -7.007 -4.015 3.250 1.00 85.94 198 ARG A O 1
ATOM 1572 N N . SER A 1 199 ? -6.113 -3.366 5.211 1.00 81.44 199 SER A N 1
ATOM 1573 C CA . SER A 1 199 ? -4.784 -3.051 4.671 1.00 81.44 199 SER A CA 1
ATOM 1574 C C . SER A 1 199 ? -4.166 -4.264 3.974 1.00 81.44 199 SER A C 1
ATOM 1576 O O . SER A 1 199 ? -3.679 -4.157 2.852 1.00 81.44 199 SER A O 1
ATOM 1578 N N . PHE A 1 200 ? -4.272 -5.441 4.594 1.00 86.88 200 PHE A N 1
ATOM 1579 C CA . PHE A 1 200 ? -3.787 -6.685 4.007 1.00 86.88 200 PHE A CA 1
ATOM 1580 C C . PHE A 1 200 ? -4.478 -7.019 2.676 1.00 86.88 200 PHE A C 1
ATOM 1582 O O . PHE A 1 200 ? -3.805 -7.310 1.690 1.00 86.88 200 PHE A O 1
ATOM 1589 N N . VAL A 1 201 ? -5.811 -6.921 2.611 1.00 88.06 201 VAL A N 1
ATOM 1590 C CA . VAL A 1 201 ? -6.568 -7.176 1.375 1.00 88.06 201 VAL A CA 1
ATOM 1591 C C . VAL A 1 201 ? -6.315 -6.102 0.312 1.00 88.06 201 VAL A C 1
ATOM 1593 O O . VAL A 1 201 ? -6.176 -6.447 -0.859 1.00 88.06 201 VAL A O 1
ATOM 1596 N N . SER A 1 202 ? -6.177 -4.828 0.689 1.00 83.44 202 SER A N 1
ATOM 1597 C CA . SER A 1 202 ? -5.800 -3.751 -0.236 1.00 83.44 202 SER A CA 1
ATOM 1598 C C . SER A 1 202 ? -4.468 -4.042 -0.924 1.00 83.44 202 SER A C 1
ATOM 1600 O O . SER A 1 202 ? -4.410 -3.980 -2.146 1.00 83.44 202 SER A O 1
ATOM 1602 N N . GLN A 1 203 ? -3.438 -4.473 -0.187 1.00 81.81 203 GLN A N 1
ATOM 1603 C CA . GLN A 1 203 ? -2.136 -4.815 -0.779 1.00 81.81 203 GLN A CA 1
ATOM 1604 C C . GLN A 1 203 ? -2.222 -5.969 -1.789 1.00 81.81 203 GLN A C 1
ATOM 1606 O O . GLN A 1 203 ? -1.509 -5.974 -2.795 1.00 81.81 203 GLN A O 1
ATOM 1611 N N . ILE A 1 204 ? -3.092 -6.956 -1.544 1.00 85.81 204 ILE A N 1
ATOM 1612 C CA . ILE A 1 204 ? -3.353 -8.037 -2.506 1.00 85.81 204 ILE A CA 1
ATOM 1613 C C . ILE A 1 204 ? -3.939 -7.457 -3.800 1.00 85.81 204 ILE A C 1
ATOM 1615 O O . ILE A 1 204 ? -3.486 -7.788 -4.899 1.00 85.81 204 ILE A O 1
ATOM 1619 N N . LEU A 1 205 ? -4.940 -6.586 -3.664 1.00 82.69 205 LEU A N 1
ATOM 1620 C CA . LEU A 1 205 ? -5.672 -6.004 -4.786 1.00 82.69 205 LEU A CA 1
ATOM 1621 C C . LEU A 1 205 ? -4.819 -5.011 -5.580 1.00 82.69 205 LEU A C 1
ATOM 1623 O O . LEU A 1 205 ? -4.839 -5.067 -6.804 1.00 82.69 205 LEU A O 1
ATOM 1627 N N . GLU A 1 206 ? -4.032 -4.164 -4.919 1.00 77.12 206 GLU A N 1
ATOM 1628 C CA . GLU A 1 206 ? -3.108 -3.213 -5.551 1.00 77.12 206 GLU A CA 1
ATOM 1629 C C . GLU A 1 206 ? -2.063 -3.926 -6.410 1.00 77.12 206 GLU A C 1
ATOM 1631 O O . GLU A 1 206 ? -1.851 -3.563 -7.569 1.00 77.12 206 GLU A O 1
ATOM 1636 N N . ARG A 1 207 ? -1.465 -5.005 -5.889 1.00 72.50 207 ARG A N 1
ATOM 1637 C CA . ARG A 1 207 ? -0.533 -5.838 -6.665 1.00 72.50 207 ARG A CA 1
ATOM 1638 C C . ARG A 1 207 ? -1.212 -6.444 -7.894 1.00 72.50 207 ARG A C 1
ATOM 1640 O O . ARG A 1 207 ? -0.600 -6.511 -8.959 1.00 72.50 207 ARG A O 1
ATOM 1647 N N . GLY A 1 208 ? -2.480 -6.838 -7.765 1.00 69.81 208 GLY A N 1
ATOM 1648 C CA . GLY A 1 208 ? -3.293 -7.332 -8.878 1.00 69.81 208 GLY A CA 1
ATOM 1649 C C . GLY A 1 208 ? -3.798 -6.250 -9.846 1.00 69.81 208 GLY A C 1
ATOM 1650 O O . GLY A 1 208 ? -4.179 -6.579 -10.969 1.00 69.81 208 GLY A O 1
ATOM 1651 N N . ALA A 1 209 ? -3.808 -4.979 -9.436 1.00 66.81 209 ALA A N 1
ATOM 1652 C CA . ALA A 1 209 ? -4.365 -3.849 -10.183 1.00 66.81 209 ALA A CA 1
ATOM 1653 C C . ALA A 1 209 ? -3.334 -3.061 -11.003 1.00 66.81 209 ALA A C 1
ATOM 1655 O O . ALA A 1 209 ? -3.725 -2.137 -11.719 1.00 66.81 209 ALA A O 1
ATOM 1656 N N . SER A 1 210 ? -2.045 -3.418 -10.931 1.00 56.69 210 SER A N 1
ATOM 1657 C CA . SER A 1 210 ? -0.992 -2.757 -11.711 1.00 56.69 210 SER A CA 1
ATOM 1658 C C . SER A 1 210 ? -1.391 -2.614 -13.196 1.00 56.69 210 SER A C 1
ATOM 1660 O O . SER A 1 210 ? -1.921 -3.533 -13.822 1.00 56.69 210 SER A O 1
ATOM 1662 N N . PHE A 1 211 ? -1.250 -1.378 -13.687 1.00 52.56 211 PHE A N 1
ATOM 1663 C CA . PHE A 1 211 ? -1.966 -0.753 -14.806 1.00 52.56 211 PHE A CA 1
ATOM 1664 C C . PHE A 1 211 ? -2.318 -1.671 -15.999 1.00 52.56 211 PHE A C 1
ATOM 1666 O O . PHE A 1 211 ? -1.451 -2.283 -16.614 1.00 52.56 211 PHE A O 1
ATOM 1673 N N . HIS A 1 212 ? -3.615 -1.668 -16.354 1.00 51.50 212 HIS A N 1
ATOM 1674 C CA . HIS A 1 212 ? -4.298 -2.439 -17.418 1.00 51.50 212 HIS A CA 1
ATOM 1675 C C . HIS A 1 212 ? -4.747 -3.879 -17.085 1.00 51.50 212 HIS A C 1
ATOM 1677 O O . HIS A 1 212 ? -5.285 -4.565 -17.957 1.00 51.50 212 HIS A O 1
ATOM 1683 N N . GLY A 1 213 ? -4.622 -4.323 -15.829 1.00 56.19 213 GLY A N 1
ATOM 1684 C CA . GLY A 1 213 ? -5.239 -5.567 -15.345 1.00 56.19 213 GLY A CA 1
ATOM 1685 C C . GLY A 1 213 ? -6.763 -5.474 -15.099 1.00 56.19 213 GLY A C 1
ATOM 1686 O O . GLY A 1 213 ? -7.324 -4.377 -15.050 1.00 56.19 213 GLY A O 1
ATOM 1687 N N . PRO A 1 214 ? -7.458 -6.612 -14.877 1.00 58.22 214 PRO A N 1
ATOM 1688 C CA . PRO A 1 214 ? -8.913 -6.671 -14.643 1.00 58.22 214 PRO A CA 1
ATOM 1689 C C . PRO A 1 214 ? -9.387 -5.935 -13.374 1.00 58.22 214 PRO A C 1
ATOM 1691 O O . PRO A 1 214 ? -10.587 -5.811 -13.152 1.00 58.22 214 PRO A O 1
ATOM 1694 N N . LEU A 1 215 ? -8.458 -5.447 -12.546 1.00 67.56 215 LEU A N 1
ATOM 1695 C CA . LEU A 1 215 ? -8.716 -4.764 -11.279 1.00 67.56 215 LEU A CA 1
ATOM 1696 C C . LEU A 1 215 ? -8.413 -3.257 -11.316 1.00 67.56 215 LEU A C 1
ATOM 1698 O O . LEU A 1 215 ? -8.374 -2.628 -10.265 1.00 67.56 215 LEU A O 1
ATOM 1702 N N . GLY A 1 216 ? -8.217 -2.658 -12.496 1.00 65.69 216 GLY A N 1
ATOM 1703 C CA . GLY A 1 216 ? -7.696 -1.287 -12.631 1.00 65.69 216 GLY A CA 1
ATOM 1704 C C . GLY A 1 216 ? -8.448 -0.179 -11.872 1.00 65.69 216 GLY A C 1
ATOM 1705 O O . GLY A 1 216 ? -7.828 0.814 -11.517 1.00 65.69 216 GLY A O 1
ATOM 1706 N N . ARG A 1 217 ? -9.752 -0.337 -11.591 1.00 71.62 217 ARG A N 1
ATOM 1707 C CA . ARG A 1 217 ? -10.545 0.574 -10.725 1.00 71.62 217 ARG A CA 1
ATOM 1708 C C . ARG A 1 217 ? -11.052 -0.076 -9.438 1.00 71.62 217 ARG A C 1
ATOM 1710 O O . ARG A 1 217 ? -11.752 0.550 -8.648 1.00 71.62 217 ARG A O 1
ATOM 1717 N N . PHE A 1 218 ? -10.705 -1.341 -9.219 1.00 81.38 218 PHE A N 1
ATOM 1718 C CA . PHE A 1 218 ? -11.234 -2.129 -8.113 1.00 81.38 218 PHE A CA 1
ATOM 1719 C C . PHE A 1 218 ? -10.872 -1.515 -6.765 1.00 81.38 218 PHE A C 1
ATOM 1721 O O . PHE A 1 218 ? -11.702 -1.500 -5.863 1.00 81.38 218 PHE A O 1
ATOM 1728 N N . HIS A 1 219 ? -9.642 -1.012 -6.631 1.00 74.44 219 HIS A N 1
ATOM 1729 C CA . HIS A 1 219 ? -9.156 -0.420 -5.391 1.00 74.44 219 HIS A CA 1
ATOM 1730 C C . HIS A 1 219 ? -10.012 0.778 -4.950 1.00 74.44 219 HIS A C 1
ATOM 1732 O O . HIS A 1 219 ? -10.461 0.820 -3.805 1.00 74.44 219 HIS A O 1
ATOM 1738 N N . ASP A 1 220 ? -10.317 1.698 -5.866 1.00 73.00 220 ASP A N 1
ATOM 1739 C CA . ASP A 1 220 ? -11.092 2.907 -5.562 1.00 73.00 220 ASP A CA 1
ATOM 1740 C C . ASP A 1 220 ? -12.546 2.568 -5.204 1.00 73.00 220 ASP A C 1
ATOM 1742 O O . ASP A 1 220 ? -13.094 3.049 -4.206 1.00 73.00 220 ASP A O 1
ATOM 1746 N N . GLU A 1 221 ? -13.165 1.670 -5.975 1.00 81.44 221 GLU A N 1
ATOM 1747 C CA . GLU A 1 221 ? -14.517 1.174 -5.703 1.00 81.44 221 GLU A CA 1
ATOM 1748 C C . GLU A 1 221 ? -14.585 0.402 -4.379 1.00 81.44 221 GLU A C 1
ATOM 1750 O O . GLU A 1 221 ? -15.576 0.491 -3.643 1.00 81.44 221 GLU A O 1
ATOM 1755 N N . PHE A 1 222 ? -13.527 -0.342 -4.049 1.00 83.81 222 PHE A N 1
ATOM 1756 C CA . PHE A 1 222 ? -13.400 -1.065 -2.792 1.00 83.81 222 PHE A CA 1
ATOM 1757 C C . PHE A 1 222 ? -13.267 -0.102 -1.620 1.00 83.81 222 PHE A C 1
ATOM 1759 O O . PHE A 1 222 ? -14.014 -0.248 -0.658 1.00 83.81 222 PHE A O 1
ATOM 1766 N N . ALA A 1 223 ? -12.396 0.903 -1.704 1.00 76.12 223 ALA A N 1
ATOM 1767 C CA . ALA A 1 223 ? -12.221 1.903 -0.655 1.00 76.12 223 ALA A CA 1
ATOM 1768 C C . ALA A 1 223 ? -13.528 2.664 -0.368 1.00 76.12 223 ALA A C 1
ATOM 1770 O O . ALA A 1 223 ? -13.903 2.846 0.796 1.00 76.12 223 ALA A O 1
ATOM 1771 N N . SER A 1 224 ? -14.263 3.045 -1.418 1.00 77.81 224 SER A N 1
ATOM 1772 C CA . SER A 1 224 ? -15.574 3.696 -1.296 1.00 77.81 224 SER A CA 1
ATOM 1773 C C . SER A 1 224 ? -16.623 2.775 -0.655 1.00 77.81 224 SER A C 1
ATOM 1775 O O . SER A 1 224 ? -17.269 3.139 0.336 1.00 77.81 224 SER A O 1
ATOM 1777 N N . SER A 1 225 ? -16.739 1.540 -1.159 1.00 85.06 225 SER A N 1
ATOM 1778 C CA . SER A 1 225 ? -17.672 0.538 -0.626 1.00 85.06 225 SER A CA 1
ATOM 1779 C C . SER A 1 225 ? -17.358 0.198 0.829 1.00 85.06 225 SER A C 1
ATOM 1781 O O . SER A 1 225 ? -18.253 0.136 1.669 1.00 85.06 225 SER A O 1
ATOM 1783 N N . PHE A 1 226 ? -16.076 0.009 1.141 1.00 84.31 226 PHE A N 1
ATOM 1784 C CA . PHE A 1 226 ? -15.595 -0.275 2.481 1.00 84.31 226 PHE A CA 1
ATOM 1785 C C . PHE A 1 226 ? -15.922 0.867 3.430 1.00 84.31 226 PHE A C 1
ATOM 1787 O O . PHE A 1 226 ? -16.432 0.599 4.506 1.00 84.31 226 PHE A O 1
ATOM 1794 N N . SER A 1 227 ? -15.685 2.123 3.045 1.00 76.06 227 SER A N 1
ATOM 1795 C CA . SER A 1 227 ? -15.998 3.273 3.905 1.00 76.06 227 SER A CA 1
ATOM 1796 C C . SER A 1 227 ? -17.488 3.324 4.245 1.00 76.06 227 SER A C 1
ATOM 1798 O O . SER A 1 227 ? -17.846 3.473 5.409 1.00 76.06 227 SER A O 1
ATOM 1800 N N . THR A 1 228 ? -18.353 3.077 3.257 1.00 82.06 228 THR A N 1
ATOM 1801 C CA . THR A 1 228 ? -19.810 3.033 3.454 1.00 82.06 228 THR A CA 1
ATOM 1802 C C . THR A 1 228 ? -20.231 1.920 4.419 1.00 82.06 228 THR A C 1
ATOM 1804 O O . THR A 1 228 ? -20.983 2.166 5.362 1.00 82.06 228 THR A O 1
ATOM 1807 N N . GLU A 1 229 ? -19.760 0.688 4.205 1.00 83.44 229 GLU A N 1
ATOM 1808 C CA . GLU A 1 229 ? -20.107 -0.442 5.081 1.00 83.44 229 GLU A CA 1
ATOM 1809 C C . GLU A 1 229 ? -19.475 -0.294 6.468 1.00 83.44 229 GLU A C 1
ATOM 1811 O O . GLU A 1 229 ? -20.100 -0.589 7.488 1.00 83.44 229 GLU A O 1
ATOM 1816 N N . TRP A 1 230 ? -18.253 0.230 6.522 1.00 79.31 230 TRP A N 1
ATOM 1817 C CA . TRP A 1 230 ? -17.562 0.502 7.766 1.00 79.31 230 TRP A CA 1
ATOM 1818 C C . TRP A 1 230 ? -18.308 1.549 8.576 1.00 79.31 230 TRP A C 1
ATOM 1820 O O . TRP A 1 230 ? -18.570 1.288 9.737 1.00 79.31 230 TRP A O 1
ATOM 1830 N N . ASP A 1 231 ? -18.748 2.667 8.005 1.00 74.12 231 ASP A N 1
ATOM 1831 C CA . ASP A 1 231 ? -19.472 3.701 8.752 1.00 74.12 231 ASP A CA 1
ATOM 1832 C C . ASP A 1 231 ? -20.815 3.219 9.323 1.00 74.12 231 ASP A C 1
ATOM 1834 O O . ASP A 1 231 ? -21.212 3.654 10.409 1.00 74.12 231 ASP A O 1
ATOM 1838 N N . ARG A 1 232 ? -21.485 2.266 8.660 1.00 74.31 232 ARG A N 1
ATOM 1839 C CA . ARG A 1 232 ? -22.698 1.615 9.194 1.00 74.31 232 ARG A CA 1
ATOM 1840 C C . ARG A 1 232 ? -22.414 0.828 10.469 1.00 74.31 232 ARG A C 1
ATOM 1842 O O . ARG A 1 232 ? -23.203 0.866 11.409 1.00 74.31 232 ARG A O 1
ATOM 1849 N N . VAL A 1 233 ? -21.288 0.125 10.501 1.00 70.12 233 VAL A N 1
ATOM 1850 C CA . VAL A 1 233 ? -20.927 -0.806 11.577 1.00 70.12 233 VAL A CA 1
ATOM 1851 C C . VAL A 1 233 ? -20.084 -0.131 12.671 1.00 70.12 233 VAL A C 1
ATOM 1853 O O . VAL A 1 233 ? -20.200 -0.448 13.854 1.00 70.12 233 VAL A O 1
ATOM 1856 N N . ARG A 1 234 ? -19.290 0.877 12.299 1.00 62.19 234 ARG A N 1
ATOM 1857 C CA . ARG A 1 234 ? -18.342 1.634 13.135 1.00 62.19 234 ARG A CA 1
ATOM 1858 C C . ARG A 1 234 ? -19.023 2.447 14.233 1.00 62.19 234 ARG A C 1
ATOM 1860 O O . ARG A 1 234 ? -18.358 2.787 15.210 1.00 62.19 234 ARG A O 1
ATOM 1867 N N . LYS A 1 235 ? -20.328 2.735 14.120 1.00 55.03 235 LYS A N 1
ATOM 1868 C CA . LYS A 1 235 ? -21.101 3.399 15.187 1.00 55.03 235 LYS A CA 1
ATOM 1869 C C . LYS A 1 235 ? -21.167 2.579 16.479 1.00 55.03 235 LYS A C 1
ATOM 1871 O O . LYS A 1 235 ? -21.470 3.135 17.525 1.00 55.03 235 LYS A O 1
ATOM 1876 N N . VAL A 1 236 ? -20.845 1.286 16.439 1.00 53.66 236 VAL A N 1
ATOM 1877 C CA . VAL A 1 236 ? -20.997 0.388 17.584 1.00 53.66 236 VAL A CA 1
ATOM 1878 C C . VAL A 1 236 ? -19.630 -0.068 18.094 1.00 53.66 236 VAL A C 1
ATOM 1880 O O . VAL A 1 236 ? -19.246 -1.224 17.946 1.00 53.66 236 VAL A O 1
ATOM 1883 N N . ARG A 1 237 ? -18.852 0.839 18.700 1.00 50.28 237 ARG A N 1
ATOM 1884 C CA . ARG A 1 237 ? -17.578 0.441 19.333 1.00 50.28 237 ARG A CA 1
ATOM 1885 C C . ARG A 1 237 ? -17.801 -0.385 20.604 1.00 50.28 237 ARG A C 1
ATOM 1887 O O . ARG A 1 237 ? -17.013 -1.277 20.899 1.00 50.28 237 ARG A O 1
ATOM 1894 N N . TYR A 1 238 ? -18.908 -0.129 21.299 1.00 56.38 238 TYR A N 1
ATOM 1895 C CA . TYR A 1 238 ? -19.363 -0.904 22.446 1.00 56.38 238 TYR A CA 1
ATOM 1896 C C . TYR A 1 238 ? -20.880 -1.071 22.369 1.00 56.38 238 TYR A C 1
ATOM 1898 O O . TYR A 1 238 ? -21.613 -0.188 22.812 1.00 56.38 238 TYR A O 1
ATOM 1906 N N . PRO A 1 239 ? -21.385 -2.204 21.855 1.00 52.81 239 PRO A N 1
ATOM 1907 C CA . PRO A 1 239 ? -22.824 -2.469 21.823 1.00 52.81 239 PRO A CA 1
ATOM 1908 C C . PRO A 1 239 ? -23.477 -2.349 23.209 1.00 52.81 239 PRO A C 1
ATOM 1910 O O . PRO A 1 239 ? -24.645 -1.994 23.321 1.00 52.81 239 PRO A O 1
ATOM 1913 N N . ALA A 1 240 ? -22.709 -2.612 24.273 1.00 52.75 240 ALA A N 1
ATOM 1914 C CA . ALA A 1 240 ? -23.141 -2.442 25.655 1.00 52.75 240 ALA A CA 1
ATOM 1915 C C . ALA A 1 240 ? -23.363 -0.969 26.052 1.00 52.75 240 ALA A C 1
ATOM 1917 O O . ALA A 1 240 ? -24.267 -0.700 26.838 1.00 52.75 240 ALA A O 1
ATOM 1918 N N . LEU A 1 241 ? -22.603 -0.020 25.489 1.00 53.66 241 LEU A N 1
ATOM 1919 C CA . LEU A 1 241 ? -22.795 1.413 25.744 1.00 53.66 241 LEU A CA 1
ATOM 1920 C C . LEU A 1 241 ? -23.955 2.000 24.939 1.00 53.66 241 LEU A C 1
ATOM 1922 O O . LEU A 1 241 ? -24.513 2.998 25.367 1.00 53.66 241 LEU A O 1
ATOM 1926 N N . ASN A 1 242 ? -24.408 1.354 23.857 1.00 51.38 242 ASN A N 1
ATOM 1927 C CA . ASN A 1 242 ? -25.655 1.751 23.181 1.00 51.38 242 ASN A CA 1
ATOM 1928 C C . ASN A 1 242 ? -26.885 1.647 24.104 1.00 51.38 242 ASN A C 1
ATOM 1930 O O . ASN A 1 242 ? -27.947 2.165 23.776 1.00 51.38 242 ASN A O 1
ATOM 1934 N N . LYS A 1 243 ? -26.761 0.945 25.241 1.00 59.84 243 LYS A N 1
ATOM 1935 C CA . LYS A 1 243 ? -27.792 0.875 26.283 1.00 59.84 243 LYS A CA 1
ATOM 1936 C C . LYS A 1 243 ? -27.706 2.028 27.289 1.00 59.84 243 LYS A C 1
ATOM 1938 O O . LYS A 1 243 ? -28.639 2.210 28.068 1.00 59.84 243 LYS A O 1
ATOM 1943 N N . LEU A 1 244 ? -26.601 2.774 27.321 1.00 66.06 244 LEU A N 1
ATOM 1944 C CA . LEU A 1 244 ? -26.460 3.950 28.172 1.00 66.06 244 LEU A CA 1
ATOM 1945 C C . LEU A 1 244 ? -27.087 5.140 27.457 1.00 66.06 244 LEU A C 1
ATOM 1947 O O . LEU A 1 244 ? -26.688 5.498 26.355 1.00 66.06 244 LEU A O 1
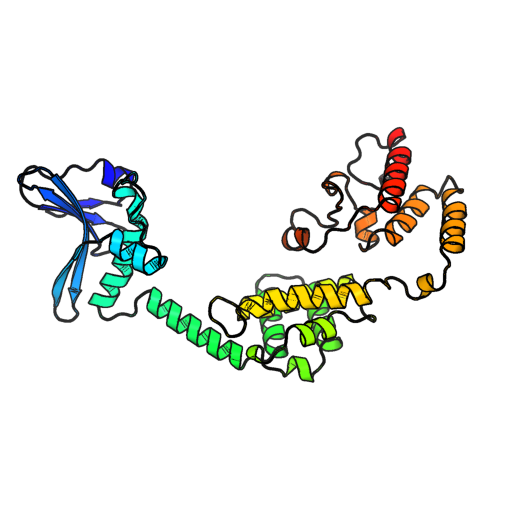ATOM 1951 N N . SER A 1 245 ? -28.064 5.768 28.103 1.00 76.62 245 SER A N 1
ATOM 1952 C CA . SER A 1 245 ? -28.541 7.072 27.656 1.00 76.62 245 SER A CA 1
ATOM 1953 C C . SER A 1 245 ? -27.437 8.118 27.821 1.00 76.62 245 SER A C 1
ATOM 1955 O O . SER A 1 245 ? -26.630 8.025 28.750 1.00 76.62 245 SER A O 1
ATOM 1957 N N . ASP A 1 246 ? -27.451 9.164 26.994 1.00 74.50 246 ASP A N 1
ATOM 1958 C CA . ASP A 1 246 ? -26.509 10.291 27.095 1.00 74.50 246 ASP A CA 1
ATOM 1959 C C . ASP A 1 246 ? -26.453 10.874 28.514 1.00 74.50 246 ASP A C 1
ATOM 1961 O O . ASP A 1 246 ? -25.391 11.246 29.012 1.00 74.50 246 ASP A O 1
ATOM 1965 N N . LYS A 1 247 ? -27.598 10.898 29.210 1.00 81.75 247 LYS A N 1
ATOM 1966 C CA . LYS A 1 247 ? -27.691 11.324 30.611 1.00 81.75 247 LYS A CA 1
ATOM 1967 C C . LYS A 1 247 ? -26.867 10.424 31.533 1.00 81.75 247 LYS A C 1
ATOM 1969 O O . LYS A 1 247 ? -26.148 10.932 32.386 1.00 81.75 247 LYS A O 1
ATOM 1974 N N . ARG A 1 248 ? -26.964 9.101 31.370 1.00 83.12 248 ARG A N 1
ATOM 1975 C CA . ARG A 1 248 ? -26.227 8.129 32.187 1.00 83.12 248 ARG A CA 1
ATOM 1976 C C . ARG A 1 248 ? -24.733 8.149 31.859 1.00 83.12 248 ARG A C 1
ATOM 1978 O O . ARG A 1 248 ? -23.929 8.054 32.777 1.00 83.12 248 ARG A O 1
ATOM 1985 N N . TYR A 1 249 ? -24.374 8.322 30.585 1.00 81.06 249 TYR A N 1
ATOM 1986 C CA . TYR A 1 249 ? -22.988 8.520 30.151 1.00 81.06 249 TYR A CA 1
ATOM 1987 C C . TYR A 1 249 ? -22.359 9.736 30.842 1.00 81.06 249 TYR A C 1
ATOM 1989 O O . TYR A 1 249 ? -21.331 9.594 31.497 1.00 81.06 249 TYR A O 1
ATOM 1997 N N . ARG A 1 250 ? -23.016 10.904 30.778 1.00 82.81 250 ARG A N 1
ATOM 1998 C CA . ARG A 1 250 ? -22.540 12.125 31.453 1.00 82.81 250 ARG A CA 1
ATOM 1999 C C . ARG A 1 250 ? -22.402 11.920 32.958 1.00 82.81 250 ARG A C 1
ATOM 2001 O O . ARG A 1 250 ? -21.332 12.167 33.484 1.00 82.81 250 ARG A O 1
ATOM 2008 N N . GLN A 1 251 ? -23.419 11.351 33.611 1.00 87.88 251 GLN A N 1
ATOM 2009 C CA . GLN A 1 251 ? -23.383 11.076 35.052 1.00 87.88 251 GLN A CA 1
ATOM 2010 C C . GLN A 1 251 ? -22.195 10.206 35.478 1.00 87.88 251 GLN A C 1
ATOM 2012 O O . GLN A 1 251 ? -21.593 10.478 36.508 1.00 87.88 251 GLN A O 1
ATOM 2017 N N . ILE A 1 252 ? -21.856 9.163 34.711 1.00 87.31 252 ILE A N 1
ATOM 2018 C CA . ILE A 1 252 ? -20.709 8.301 35.027 1.00 87.31 252 ILE A CA 1
ATOM 2019 C C . ILE A 1 252 ? -19.409 9.109 34.981 1.00 87.31 252 ILE A C 1
ATOM 2021 O O . ILE A 1 252 ? -18.611 9.021 35.909 1.00 87.31 252 ILE A O 1
ATOM 2025 N N . PHE A 1 253 ? -19.205 9.908 33.933 1.00 87.50 253 PHE A N 1
ATOM 2026 C CA . PHE A 1 253 ? -17.989 10.711 33.806 1.00 87.50 253 PHE A CA 1
ATOM 2027 C C . PHE A 1 253 ? -17.935 11.877 34.783 1.00 87.50 253 PHE A C 1
ATOM 2029 O O . PHE A 1 253 ? -16.860 12.158 35.289 1.00 87.50 253 PHE A O 1
ATOM 2036 N N . ASP A 1 254 ? -19.067 12.491 35.116 1.00 88.62 254 ASP A N 1
ATOM 2037 C CA . ASP A 1 254 ? -19.124 13.539 36.134 1.00 88.62 254 ASP A CA 1
ATOM 2038 C C . ASP A 1 254 ? -18.694 12.989 37.507 1.00 88.62 254 ASP A C 1
ATOM 2040 O O . ASP A 1 254 ? -17.969 13.661 38.234 1.00 88.62 254 ASP A O 1
ATOM 2044 N N . ILE A 1 255 ? -19.079 11.748 37.842 1.00 90.75 255 ILE A N 1
ATOM 2045 C CA . ILE A 1 255 ? -18.625 11.067 39.065 1.00 90.75 255 ILE A CA 1
ATOM 2046 C C . ILE A 1 255 ? -17.121 10.772 38.987 1.00 90.75 255 ILE A C 1
ATOM 2048 O O . ILE A 1 255 ? -16.381 11.174 39.881 1.00 90.75 255 ILE A O 1
ATOM 2052 N N . LEU A 1 256 ? -16.652 10.130 37.911 1.00 89.00 256 LEU A N 1
ATOM 2053 C CA . LEU A 1 256 ? -15.239 9.754 37.766 1.00 89.00 256 LEU A CA 1
ATOM 2054 C C . LEU A 1 256 ? -14.297 10.970 37.743 1.00 89.00 256 LEU A C 1
ATOM 2056 O O . LEU A 1 256 ? -13.206 10.919 38.297 1.00 89.00 256 LEU A O 1
ATOM 2060 N N . GLU A 1 257 ? -14.705 12.069 37.108 1.00 90.12 257 GLU A N 1
ATOM 2061 C CA . GLU A 1 257 ? -13.909 13.298 37.006 1.00 90.12 257 GLU A CA 1
ATOM 2062 C C . GLU A 1 257 ? -13.972 14.166 38.271 1.00 90.12 257 GLU A C 1
ATOM 2064 O O . GLU A 1 257 ? -13.169 15.094 38.402 1.00 90.12 257 GLU A O 1
ATOM 2069 N N . SER A 1 258 ? -14.908 13.886 39.187 1.00 90.19 258 SER A N 1
ATOM 2070 C CA . SER A 1 258 ? -15.000 14.576 40.480 1.00 90.19 258 SER A CA 1
ATOM 2071 C C . SER A 1 258 ? -13.932 14.119 41.477 1.00 90.19 258 SER A C 1
ATOM 2073 O O . SER A 1 258 ? -13.577 14.877 42.379 1.00 90.19 258 SER A O 1
ATOM 2075 N N . GLU A 1 259 ? -13.379 12.917 41.294 1.00 90.75 259 GLU A N 1
ATOM 2076 C CA . GLU A 1 259 ? -12.290 12.390 42.113 1.00 90.75 259 GLU A CA 1
ATOM 2077 C C . GLU A 1 259 ? -10.950 12.968 41.640 1.00 90.75 259 GLU A C 1
ATOM 2079 O O . GLU A 1 259 ? -10.405 12.566 40.612 1.00 90.75 259 GLU A O 1
ATOM 2084 N N . THR A 1 260 ? -10.401 13.931 42.386 1.00 85.38 260 THR A N 1
ATOM 2085 C CA . THR A 1 260 ? -9.185 14.673 42.005 1.00 85.38 260 THR A CA 1
ATOM 2086 C C . THR A 1 260 ? -7.975 13.776 41.747 1.00 85.38 260 THR A C 1
ATOM 2088 O O . THR A 1 260 ? -7.222 14.054 40.818 1.00 85.38 260 THR A O 1
ATOM 2091 N N . GLU A 1 261 ? -7.812 12.700 42.522 1.00 85.25 261 GLU A N 1
ATOM 2092 C CA . GLU A 1 261 ? -6.706 11.735 42.398 1.00 85.25 261 GLU A CA 1
ATOM 2093 C C . GLU A 1 261 ? -6.757 10.939 41.082 1.00 85.25 261 GLU A C 1
ATOM 2095 O O . GLU A 1 261 ? -5.721 10.664 40.480 1.00 85.25 261 GLU A O 1
ATOM 2100 N N . TYR A 1 262 ? -7.961 10.617 40.596 1.00 85.94 262 TYR A N 1
ATOM 2101 C CA . TYR A 1 262 ? -8.171 9.787 39.402 1.00 85.94 262 TYR A CA 1
ATOM 2102 C C . TYR A 1 262 ? -8.603 10.585 38.171 1.00 85.94 262 TYR A C 1
ATOM 2104 O O . TYR A 1 262 ? -8.954 10.018 37.130 1.00 85.94 262 TYR A O 1
ATOM 2112 N N . ARG A 1 263 ? -8.595 11.915 38.267 1.00 87.88 263 ARG A N 1
ATOM 2113 C CA . ARG A 1 263 ? -9.163 12.793 37.245 1.00 87.88 263 ARG A CA 1
ATOM 2114 C C . ARG A 1 263 ? -8.480 12.634 35.887 1.00 87.88 263 ARG A C 1
ATOM 2116 O O . ARG A 1 263 ? -9.155 12.638 34.859 1.00 87.88 263 ARG A O 1
ATOM 2123 N N . GLN A 1 264 ? -7.161 12.449 35.857 1.00 87.94 264 GLN A N 1
ATOM 2124 C CA . GLN A 1 264 ? -6.415 12.246 34.610 1.00 87.94 264 GLN A CA 1
ATOM 2125 C C . GLN A 1 264 ? -6.778 10.906 33.944 1.00 87.94 264 GLN A C 1
ATOM 2127 O O . GLN A 1 264 ? -6.976 10.842 32.728 1.00 87.94 264 GLN A O 1
ATOM 2132 N N . GLN A 1 265 ? -6.941 9.848 34.739 1.00 89.94 265 GLN A N 1
ATOM 2133 C CA . GLN A 1 265 ? -7.364 8.520 34.300 1.00 89.94 265 GLN A CA 1
ATOM 2134 C C . GLN A 1 265 ? -8.813 8.555 33.794 1.00 89.94 265 GLN A C 1
ATOM 2136 O O . GLN A 1 265 ? -9.114 7.975 32.749 1.00 89.94 265 GLN A O 1
ATOM 2141 N N . ALA A 1 266 ? -9.700 9.288 34.473 1.00 90.75 266 ALA A N 1
ATOM 2142 C CA . ALA A 1 266 ? -11.080 9.501 34.046 1.00 90.75 266 ALA A CA 1
ATOM 2143 C C . ALA A 1 266 ? -11.151 10.196 32.676 1.00 90.75 266 ALA A C 1
ATOM 2145 O O . ALA A 1 266 ? -11.851 9.720 31.778 1.00 90.75 266 ALA A O 1
ATOM 2146 N N . LEU A 1 267 ? -10.358 11.255 32.469 1.00 91.06 267 LEU A N 1
ATOM 2147 C CA . LEU A 1 267 ? -10.256 11.949 31.180 1.00 91.06 267 LEU A CA 1
ATOM 2148 C C . LEU A 1 267 ? -9.673 11.045 30.079 1.00 91.06 267 LEU A C 1
ATOM 2150 O O . LEU A 1 267 ? -10.154 11.083 28.946 1.00 91.06 267 LEU A O 1
ATOM 2154 N N . ALA A 1 268 ? -8.697 10.184 30.398 1.00 90.62 268 ALA A N 1
ATOM 2155 C CA . ALA A 1 268 ? -8.152 9.195 29.461 1.00 90.62 268 ALA A CA 1
ATOM 2156 C C . ALA A 1 268 ? -9.201 8.161 29.020 1.00 90.62 268 ALA A C 1
ATOM 2158 O O . ALA A 1 268 ? -9.285 7.798 27.843 1.00 90.62 268 ALA A O 1
ATOM 2159 N N . ILE A 1 269 ? -10.037 7.705 29.952 1.00 87.06 269 ILE A N 1
ATOM 2160 C CA . ILE A 1 269 ? -11.153 6.806 29.657 1.00 87.06 269 ILE A CA 1
ATOM 2161 C C . ILE A 1 269 ? -12.212 7.535 28.820 1.00 87.06 269 ILE A C 1
ATOM 2163 O O . ILE A 1 269 ? -12.702 6.978 27.838 1.00 87.06 269 ILE A O 1
ATOM 2167 N N . ARG A 1 270 ? -12.542 8.789 29.151 1.00 86.81 270 ARG A N 1
ATOM 2168 C CA . ARG A 1 270 ? -13.533 9.576 28.407 1.00 86.81 270 ARG A CA 1
ATOM 2169 C C . ARG A 1 270 ? -13.090 9.838 26.975 1.00 86.81 270 ARG A C 1
ATOM 2171 O O . ARG A 1 270 ? -13.821 9.515 26.044 1.00 86.81 270 ARG A O 1
ATOM 2178 N N . ILE A 1 271 ? -11.862 10.321 26.776 1.00 88.44 271 ILE A N 1
ATOM 2179 C CA . ILE A 1 271 ? -11.324 10.557 25.431 1.00 88.44 271 ILE A CA 1
ATOM 2180 C C . ILE A 1 271 ? -11.194 9.249 24.632 1.00 88.44 271 ILE A C 1
ATOM 2182 O O . ILE A 1 271 ? -11.296 9.249 23.406 1.00 88.44 271 ILE A O 1
ATOM 2186 N N . TYR A 1 272 ? -11.035 8.106 25.307 1.00 84.62 272 TYR A N 1
ATOM 2187 C CA . TYR A 1 272 ? -11.094 6.791 24.672 1.00 84.62 272 TYR A CA 1
ATOM 2188 C C . TYR A 1 272 ? -12.466 6.419 24.119 1.00 84.62 272 TYR A C 1
ATOM 2190 O O . TYR A 1 272 ? -12.542 5.680 23.131 1.00 84.62 272 TYR A O 1
ATOM 2198 N N . PHE A 1 273 ? -13.542 6.950 24.691 1.00 79.06 273 PHE A N 1
ATOM 2199 C CA . PHE A 1 273 ? -14.869 6.824 24.101 1.00 79.06 273 PHE A CA 1
ATOM 2200 C C . PHE A 1 273 ? -15.100 7.812 22.955 1.00 79.06 273 PHE A C 1
ATOM 2202 O O . PHE A 1 273 ? -15.779 7.441 21.999 1.00 79.06 273 PHE A O 1
ATOM 2209 N N . GLU A 1 274 ? -14.460 8.983 22.983 1.00 80.19 274 GLU A N 1
ATOM 2210 C CA . GLU A 1 274 ? -14.529 9.963 21.891 1.00 80.19 274 GLU A CA 1
ATOM 2211 C C . GLU A 1 274 ? -13.748 9.520 20.640 1.00 80.19 274 GLU A C 1
ATOM 2213 O O . GLU A 1 274 ? -14.262 9.548 19.520 1.00 80.19 274 GLU A O 1
ATOM 2218 N N . PHE A 1 275 ? -12.506 9.052 20.802 1.00 78.50 275 PHE A N 1
ATOM 2219 C CA . PHE A 1 275 ? -11.658 8.655 19.678 1.00 78.50 275 PHE A CA 1
ATOM 2220 C C . PHE A 1 275 ? -11.669 7.164 19.425 1.00 78.50 275 PHE A C 1
ATOM 2222 O O . PHE A 1 275 ? -11.467 6.370 20.334 1.00 78.50 275 PHE A O 1
ATOM 2229 N N . ARG A 1 276 ? -11.720 6.745 18.156 1.00 66.44 276 ARG A N 1
ATOM 2230 C CA . ARG A 1 276 ? -11.777 5.322 17.770 1.00 66.44 276 ARG A CA 1
ATOM 2231 C C . ARG A 1 276 ? -10.389 4.654 17.709 1.00 66.44 276 ARG A C 1
ATOM 2233 O O . ARG A 1 276 ? -10.194 3.667 16.994 1.00 66.44 276 ARG A O 1
ATOM 2240 N N . ALA A 1 277 ? -9.428 5.149 18.494 1.00 74.88 277 ALA A N 1
ATOM 2241 C CA . ALA A 1 277 ? -8.068 4.620 18.625 1.00 74.88 277 ALA A CA 1
ATOM 2242 C C . ALA A 1 277 ? -7.919 3.692 19.849 1.00 74.88 277 ALA A C 1
ATOM 2244 O O . ALA A 1 277 ? -8.608 3.893 20.851 1.00 74.88 277 ALA A O 1
ATOM 2245 N N . PRO A 1 278 ? -7.067 2.647 19.805 1.00 76.31 278 PRO A N 1
ATOM 2246 C CA . PRO A 1 278 ? -6.780 1.809 20.975 1.00 76.31 278 PRO A CA 1
ATOM 2247 C C . PRO A 1 278 ? -6.352 2.644 22.187 1.00 76.31 278 PRO A C 1
ATOM 2249 O O . PRO A 1 278 ? -5.653 3.639 22.012 1.00 76.31 278 PRO A O 1
ATOM 2252 N N . LEU A 1 279 ? -6.701 2.212 23.405 1.00 82.19 279 LEU A N 1
ATOM 2253 C CA . LEU A 1 279 ? -6.347 2.946 24.625 1.00 82.19 279 LEU A CA 1
ATOM 2254 C C . LEU A 1 279 ? -4.829 3.147 24.722 1.00 82.19 279 LEU A C 1
ATOM 2256 O O . LEU A 1 279 ? -4.366 4.236 25.018 1.00 82.19 279 LEU A O 1
ATOM 2260 N N . THR A 1 280 ? -4.045 2.140 24.331 1.00 83.69 280 THR A N 1
ATOM 2261 C CA . THR A 1 280 ? -2.579 2.232 24.256 1.00 83.69 280 THR A CA 1
ATOM 2262 C C . THR A 1 280 ? -2.065 3.345 23.342 1.00 83.69 280 THR A C 1
ATOM 2264 O O . THR A 1 280 ? -0.968 3.843 23.568 1.00 83.69 280 THR A O 1
ATOM 2267 N N . ARG A 1 281 ? -2.821 3.736 22.307 1.00 85.81 281 ARG A N 1
ATOM 2268 C CA . ARG A 1 281 ? -2.471 4.858 21.421 1.00 85.81 281 ARG A CA 1
ATOM 2269 C C . ARG A 1 281 ? -2.871 6.195 22.018 1.00 85.81 281 ARG A C 1
ATOM 2271 O O . ARG A 1 281 ? -2.128 7.147 21.863 1.00 85.81 281 ARG A O 1
ATOM 2278 N N . ILE A 1 282 ? -3.990 6.244 22.732 1.00 89.06 282 ILE A N 1
ATOM 2279 C CA . ILE A 1 282 ? -4.423 7.437 23.466 1.00 89.06 282 ILE A CA 1
ATOM 2280 C C . ILE A 1 282 ? -3.445 7.767 24.588 1.00 89.06 282 ILE A C 1
ATOM 2282 O O . ILE A 1 282 ? -2.999 8.900 24.699 1.00 89.06 282 ILE A O 1
ATOM 2286 N N . LEU A 1 283 ? -3.042 6.762 25.365 1.00 90.00 283 LEU A N 1
ATOM 2287 C CA . LEU A 1 283 ? -2.075 6.933 26.450 1.00 90.00 283 LEU A CA 1
ATOM 2288 C C . LEU A 1 283 ? -0.674 7.329 25.951 1.00 90.00 283 LEU A C 1
ATOM 2290 O O . LEU A 1 283 ? 0.115 7.860 26.717 1.00 90.00 283 LEU A O 1
ATOM 2294 N N . ARG A 1 284 ? -0.359 7.086 24.672 1.00 88.44 284 ARG A N 1
ATOM 2295 C CA . ARG A 1 284 ? 0.907 7.483 24.025 1.00 88.44 284 ARG A CA 1
ATOM 2296 C C . ARG A 1 284 ? 0.743 8.662 23.063 1.00 88.44 284 ARG A C 1
ATOM 2298 O O . ARG A 1 284 ? 1.642 8.921 22.268 1.00 88.44 284 ARG A O 1
ATOM 2305 N N . ALA A 1 285 ? -0.416 9.311 23.067 1.00 89.88 285 ALA A N 1
ATOM 2306 C CA . ALA A 1 285 ? -0.726 10.357 22.110 1.00 89.88 285 ALA A CA 1
ATOM 2307 C C . ALA A 1 285 ? 0.109 11.611 22.386 1.00 89.88 285 ALA A C 1
ATOM 2309 O O . ALA A 1 285 ? 0.322 11.991 23.540 1.00 89.88 285 ALA A O 1
ATOM 2310 N N . GLU A 1 286 ? 0.564 12.251 21.313 1.00 90.25 286 GLU A N 1
ATOM 2311 C CA . GLU A 1 286 ? 1.373 13.467 21.366 1.00 90.25 286 GLU A CA 1
ATOM 2312 C C . GLU A 1 286 ? 0.602 14.669 20.808 1.00 90.25 286 GLU A C 1
ATOM 2314 O O . GLU A 1 286 ? -0.231 14.551 19.909 1.00 90.25 286 GLU A O 1
ATOM 2319 N N . TRP A 1 287 ? 0.881 15.870 21.315 1.00 90.06 287 TRP A N 1
ATOM 2320 C CA . TRP A 1 287 ? 0.250 17.102 20.828 1.00 90.06 287 TRP A CA 1
ATOM 2321 C C . TRP A 1 287 ? 0.614 17.418 19.372 1.00 90.06 287 TRP A C 1
ATOM 2323 O O . TRP A 1 287 ? -0.217 17.949 18.638 1.00 90.06 287 TRP A O 1
ATOM 2333 N N . ASN A 1 288 ? 1.816 17.034 18.928 1.00 87.38 288 ASN A N 1
ATOM 2334 C CA . ASN A 1 288 ? 2.282 17.203 17.545 1.00 87.38 288 ASN A CA 1
ATOM 2335 C C . ASN A 1 288 ? 1.542 16.309 16.526 1.00 87.38 288 ASN A C 1
ATOM 2337 O O . ASN A 1 288 ? 1.699 16.509 15.326 1.00 87.38 288 ASN A O 1
ATOM 2341 N N . GLN A 1 289 ? 0.732 15.350 16.988 1.00 86.06 289 GLN A N 1
ATOM 2342 C CA . GLN A 1 289 ? -0.086 14.472 16.147 1.00 86.06 289 GLN A CA 1
ATOM 2343 C C . GLN A 1 289 ? -1.437 15.101 15.779 1.00 86.06 289 GLN A C 1
ATOM 2345 O O . GLN A 1 289 ? -2.233 14.480 15.071 1.00 86.06 289 GLN A O 1
ATOM 2350 N N . ILE A 1 290 ? -1.741 16.300 16.283 1.00 88.62 290 ILE A N 1
ATOM 2351 C CA . ILE A 1 290 ? -2.963 17.035 15.956 1.00 88.62 290 ILE A CA 1
ATOM 2352 C C . ILE A 1 290 ? -2.662 18.038 14.840 1.00 88.62 290 ILE A C 1
ATOM 2354 O O . ILE A 1 290 ? -1.865 18.956 15.017 1.00 88.62 290 ILE A O 1
ATOM 2358 N N . TYR A 1 291 ? -3.353 17.902 13.707 1.00 81.31 291 TYR A N 1
ATOM 2359 C CA . TYR A 1 291 ? -3.262 18.826 12.576 1.00 81.31 291 TYR A CA 1
ATOM 2360 C C . TYR A 1 291 ? -4.657 19.328 12.200 1.00 81.31 291 TYR A C 1
ATOM 2362 O O . TYR A 1 291 ? -5.473 18.601 11.623 1.00 81.31 291 TYR A O 1
ATOM 2370 N N . GLY A 1 292 ? -4.936 20.591 12.530 1.00 84.81 292 GLY A N 1
ATOM 2371 C CA . GLY A 1 292 ? -6.253 21.195 12.331 1.00 84.81 292 GLY A CA 1
ATOM 2372 C C . GLY A 1 292 ? -7.334 20.469 13.151 1.00 84.81 292 GLY A C 1
ATOM 2373 O O . GLY A 1 292 ? -7.143 20.278 14.351 1.00 84.81 292 GLY A O 1
ATOM 2374 N N . PRO A 1 293 ? -8.461 20.049 12.545 1.00 84.56 293 PRO A N 1
ATOM 2375 C CA . PRO A 1 293 ? -9.544 19.353 13.245 1.00 84.56 293 PRO A CA 1
ATOM 2376 C C . PRO A 1 293 ? -9.317 17.835 13.369 1.00 84.56 293 PRO A C 1
ATOM 2378 O O . PRO A 1 293 ? -10.265 17.088 13.617 1.00 84.56 293 PRO A O 1
ATOM 2381 N N . HIS A 1 294 ? -8.096 17.348 13.141 1.00 85.12 294 HIS A N 1
ATOM 2382 C CA . HIS A 1 294 ? -7.806 15.921 13.047 1.00 85.12 294 HIS A CA 1
ATOM 2383 C C . HIS A 1 294 ? -6.655 15.505 13.960 1.00 85.12 294 HIS A C 1
ATOM 2385 O O . HIS A 1 294 ? -5.642 16.196 14.048 1.00 85.12 294 HIS A O 1
ATOM 2391 N N . TRP A 1 295 ? -6.787 14.329 14.568 1.00 87.06 295 TRP A N 1
ATOM 2392 C CA . TRP A 1 295 ? -5.710 13.632 15.266 1.00 87.06 295 TRP A CA 1
ATOM 2393 C C . TRP A 1 295 ? -5.230 12.426 14.454 1.00 87.06 295 TRP A C 1
ATOM 2395 O O . TRP A 1 295 ? -6.039 11.660 13.927 1.00 87.06 295 TRP A O 1
ATOM 2405 N N . TYR A 1 296 ? -3.912 12.246 14.382 1.00 84.38 296 TYR A N 1
ATOM 2406 C CA . TYR A 1 296 ? -3.242 11.166 13.664 1.00 84.38 296 TYR A CA 1
ATOM 2407 C C . TYR A 1 296 ? -2.542 10.238 14.673 1.00 84.38 296 TYR A C 1
ATOM 2409 O O . TYR A 1 296 ? -1.406 10.493 15.060 1.00 84.38 296 TYR A O 1
ATOM 2417 N N . PRO A 1 297 ? -3.192 9.146 15.114 1.00 76.50 297 PRO A N 1
ATOM 2418 C CA . PRO A 1 297 ? -2.738 8.319 16.243 1.00 76.50 297 PRO A CA 1
ATOM 2419 C C . PRO A 1 297 ? -1.508 7.432 15.961 1.00 76.50 297 PRO A C 1
ATOM 2421 O O . PRO A 1 297 ? -1.205 6.521 16.738 1.00 76.50 297 PRO A O 1
ATOM 2424 N N . TYR A 1 298 ? -0.830 7.644 14.835 1.00 72.56 298 TYR A N 1
ATOM 2425 C CA . TYR A 1 298 ? 0.234 6.790 14.315 1.00 72.56 298 TYR A CA 1
ATOM 2426 C C . TYR A 1 298 ? 1.517 7.597 14.136 1.00 72.56 298 TYR A C 1
ATOM 2428 O O . TYR A 1 298 ? 1.477 8.777 13.790 1.00 72.56 298 TYR A O 1
ATOM 2436 N N . ALA A 1 299 ? 2.659 6.961 14.374 1.00 61.91 299 ALA A N 1
ATOM 2437 C CA . ALA A 1 299 ? 3.951 7.630 14.318 1.00 61.91 299 ALA A CA 1
ATOM 2438 C C . ALA A 1 299 ? 4.375 7.948 12.862 1.00 61.91 299 ALA A C 1
ATOM 2440 O O . ALA A 1 299 ? 3.790 7.410 11.918 1.00 61.91 299 ALA A O 1
ATOM 2441 N N . PRO A 1 300 ? 5.351 8.852 12.634 1.00 54.31 300 PRO A N 1
ATOM 2442 C CA . PRO A 1 300 ? 5.789 9.235 11.285 1.00 54.31 300 PRO A CA 1
ATOM 2443 C C . PRO A 1 300 ? 6.393 8.101 10.441 1.00 54.31 300 PRO A C 1
ATOM 2445 O O . PRO A 1 300 ? 6.459 8.226 9.221 1.00 54.31 300 PRO A O 1
ATOM 2448 N N . ASP A 1 301 ? 6.853 7.018 11.060 1.00 53.72 301 ASP A N 1
ATOM 2449 C CA . ASP A 1 301 ? 7.288 5.774 10.410 1.00 53.72 301 ASP A CA 1
ATOM 2450 C C . ASP A 1 301 ? 6.103 4.872 10.006 1.00 53.72 301 ASP A C 1
ATOM 2452 O O . ASP A 1 301 ? 6.230 4.044 9.111 1.00 53.72 301 ASP A O 1
ATOM 2456 N N . GLU A 1 302 ? 4.917 5.104 10.575 1.00 55.38 302 GLU A N 1
ATOM 2457 C CA . GLU A 1 302 ? 3.636 4.471 10.229 1.00 55.38 302 GLU A CA 1
ATOM 2458 C C . GLU A 1 302 ? 2.831 5.315 9.202 1.00 55.38 302 GLU A C 1
ATOM 2460 O O . GLU A 1 302 ? 1.602 5.227 9.121 1.00 55.38 302 GLU A O 1
ATOM 2465 N N . LYS A 1 303 ? 3.516 6.162 8.414 1.00 51.16 303 LYS A N 1
ATOM 2466 C CA . LYS A 1 303 ? 2.937 7.164 7.488 1.00 51.16 303 LYS A CA 1
ATOM 2467 C C . LYS A 1 303 ? 1.935 6.618 6.473 1.00 51.16 303 LYS A C 1
ATOM 2469 O O . LYS A 1 303 ? 1.011 7.339 6.102 1.00 51.16 303 LYS A O 1
ATOM 2474 N N . GLU A 1 304 ? 2.076 5.362 6.055 1.00 47.94 304 GLU A N 1
ATOM 2475 C CA . GLU A 1 304 ? 1.127 4.706 5.142 1.00 47.94 304 GLU A CA 1
ATOM 2476 C C . GLU A 1 304 ? -0.308 4.692 5.703 1.00 47.94 304 GLU A C 1
ATOM 2478 O O . GLU A 1 304 ? -1.273 4.688 4.945 1.00 47.94 304 GLU A O 1
ATOM 2483 N N . PHE A 1 305 ? -0.471 4.779 7.028 1.00 49.75 305 PHE A N 1
ATOM 2484 C CA . PHE A 1 305 ? -1.777 4.779 7.690 1.00 49.75 305 PHE A CA 1
ATOM 2485 C C . PHE A 1 305 ? -2.345 6.181 7.967 1.00 49.75 305 PHE A C 1
ATOM 2487 O O . PHE A 1 305 ? -3.509 6.295 8.358 1.00 49.75 305 PHE A O 1
ATOM 2494 N N . TRP A 1 306 ? -1.567 7.254 7.778 1.00 48.41 306 TRP A N 1
ATOM 2495 C CA . TRP A 1 306 ? -1.943 8.607 8.215 1.00 48.41 306 TRP A CA 1
ATOM 2496 C C . TRP A 1 306 ? -3.195 9.143 7.512 1.00 48.41 306 TRP A C 1
ATOM 2498 O O . TRP A 1 306 ? -4.102 9.646 8.173 1.00 48.41 306 TRP A O 1
ATOM 2508 N N . PHE A 1 307 ? -3.286 9.006 6.188 1.00 46.16 307 PHE A N 1
ATOM 2509 C CA . PHE A 1 307 ? -4.397 9.583 5.421 1.00 46.16 307 PHE A CA 1
ATOM 2510 C C . PHE A 1 307 ? -5.728 8.850 5.636 1.00 46.16 307 PHE A C 1
ATOM 2512 O O . PHE A 1 307 ? -6.791 9.463 5.547 1.00 46.16 307 PHE A O 1
ATOM 2519 N N . GLU A 1 308 ? -5.684 7.559 5.974 1.00 51.53 308 GLU A N 1
ATOM 2520 C CA . GLU A 1 308 ? -6.883 6.732 6.146 1.00 51.53 308 GLU A CA 1
ATOM 2521 C C . GLU A 1 308 ? -7.351 6.605 7.602 1.00 51.53 308 GLU A C 1
ATOM 2523 O O . GLU A 1 308 ? -8.499 6.228 7.849 1.00 51.53 308 GLU A O 1
ATOM 2528 N N . CYS A 1 309 ? -6.481 6.898 8.576 1.00 61.28 309 CYS A N 1
ATOM 2529 C CA . CYS A 1 309 ? -6.724 6.590 9.988 1.00 61.28 309 CYS A CA 1
ATOM 2530 C C . CYS A 1 309 ? -6.732 7.815 10.914 1.00 61.28 309 CYS A C 1
ATOM 2532 O O . CYS A 1 309 ? -6.464 7.679 12.110 1.00 61.28 309 CYS A O 1
ATOM 2534 N N . ARG A 1 310 ? -7.068 8.992 10.377 1.00 74.88 310 ARG A N 1
ATOM 2535 C CA . ARG A 1 310 ? -7.323 10.193 11.180 1.00 74.88 310 ARG A CA 1
ATOM 2536 C C . ARG A 1 310 ? -8.608 10.057 12.000 1.00 74.88 310 ARG A C 1
ATOM 2538 O O . ARG A 1 310 ? -9.619 9.539 11.515 1.00 74.88 310 ARG A O 1
ATOM 2545 N N . GLU A 1 311 ? -8.586 10.561 13.224 1.00 78.69 311 GLU A N 1
ATOM 2546 C CA . GLU A 1 311 ? -9.781 10.754 14.042 1.00 78.69 311 GLU A CA 1
ATOM 2547 C C . GLU A 1 311 ? -10.182 12.233 13.980 1.00 78.69 311 GLU A C 1
ATOM 2549 O O . GLU A 1 311 ? -9.332 13.123 14.038 1.00 78.69 311 GLU A O 1
ATOM 2554 N N . ASN A 1 312 ? -11.476 12.504 13.815 1.00 80.44 312 ASN A N 1
ATOM 2555 C CA . ASN A 1 312 ? -11.985 13.871 13.851 1.00 80.44 312 ASN A CA 1
ATOM 2556 C C . ASN A 1 312 ? -12.082 14.327 15.304 1.00 80.44 312 ASN A C 1
ATOM 2558 O O . ASN A 1 312 ? -12.584 13.594 16.154 1.00 80.44 312 ASN A O 1
ATOM 2562 N N . ILE A 1 313 ? -11.624 15.543 15.573 1.00 85.62 313 ILE A N 1
ATOM 2563 C CA . ILE A 1 313 ? -11.753 16.176 16.878 1.00 85.62 313 ILE A CA 1
ATOM 2564 C C . ILE A 1 313 ? -13.056 16.975 16.871 1.00 85.62 313 ILE A C 1
ATOM 2566 O O . ILE A 1 313 ? -13.104 18.120 16.423 1.00 85.62 313 ILE A O 1
ATOM 2570 N N . GLU A 1 314 ? -14.129 16.332 17.325 1.00 82.62 314 GLU A N 1
ATOM 2571 C CA . GLU A 1 314 ? -15.442 16.957 17.503 1.00 82.62 314 GLU A CA 1
ATOM 2572 C C . GLU A 1 314 ? -15.478 17.827 18.776 1.00 82.62 314 GLU A C 1
ATOM 2574 O O . GLU A 1 314 ? -14.530 17.841 19.563 1.00 82.62 314 GLU A O 1
ATOM 2579 N N . ASN A 1 315 ? -16.565 18.578 18.985 1.00 81.75 315 ASN A N 1
ATOM 2580 C CA . ASN A 1 315 ? -16.661 19.568 20.069 1.00 81.75 315 ASN A CA 1
ATOM 2581 C C . ASN A 1 315 ? -16.413 18.973 21.466 1.00 81.75 315 ASN A C 1
ATOM 2583 O O . ASN A 1 315 ? -15.723 19.592 22.276 1.00 81.75 315 ASN A O 1
ATOM 2587 N N . ASP A 1 316 ? -16.930 17.773 21.740 1.00 81.69 316 ASP A N 1
ATOM 2588 C CA . ASP A 1 316 ? -16.719 17.100 23.025 1.00 81.69 316 ASP A CA 1
ATOM 2589 C C . ASP A 1 316 ? -15.275 16.618 23.193 1.00 81.69 316 ASP A C 1
ATOM 2591 O O . ASP A 1 316 ? -14.650 16.913 24.213 1.00 81.69 316 ASP A O 1
ATOM 2595 N N . ALA A 1 317 ? -14.703 15.978 22.168 1.00 86.88 317 ALA A N 1
ATOM 2596 C CA . ALA A 1 317 ? -13.299 15.571 22.160 1.00 86.88 317 ALA A CA 1
ATOM 2597 C C . ALA A 1 317 ? -12.357 16.767 22.369 1.00 86.88 317 ALA A C 1
ATOM 2599 O O . ALA A 1 317 ? -11.414 16.686 23.154 1.00 86.88 317 ALA A O 1
ATOM 2600 N N . LYS A 1 318 ? -12.642 17.901 21.716 1.00 91.50 318 LYS A N 1
ATOM 2601 C CA . LYS A 1 318 ? -11.890 19.148 21.888 1.00 91.50 318 LYS A CA 1
ATOM 2602 C C . LYS A 1 318 ? -11.949 19.640 23.333 1.00 91.50 318 LYS A C 1
ATOM 2604 O O . LYS A 1 318 ? -10.907 19.908 23.920 1.00 91.50 318 LYS A O 1
ATOM 2609 N N . ARG A 1 319 ? -13.148 19.701 23.921 1.00 91.31 319 ARG A N 1
ATOM 2610 C CA . ARG A 1 319 ? -13.338 20.128 25.314 1.00 91.31 319 ARG A CA 1
ATOM 2611 C C . ARG A 1 319 ? -12.553 19.251 26.292 1.00 91.31 319 ARG A C 1
ATOM 2613 O O . ARG A 1 319 ? -11.939 19.776 27.214 1.00 91.31 319 ARG A O 1
ATOM 2620 N N . ILE A 1 320 ? -12.554 17.934 26.087 1.00 91.38 320 ILE A N 1
ATOM 2621 C CA . ILE A 1 320 ? -11.813 16.990 26.935 1.00 91.38 320 ILE A CA 1
ATOM 2622 C C . ILE A 1 320 ? -10.298 17.177 26.759 1.00 91.38 320 ILE A C 1
ATOM 2624 O O . ILE A 1 320 ? -9.572 17.211 27.748 1.00 91.38 320 ILE A O 1
ATOM 2628 N N . LEU A 1 321 ? -9.808 17.359 25.527 1.00 93.38 321 LEU A N 1
ATOM 2629 C CA . LEU A 1 321 ? -8.393 17.657 25.267 1.00 93.38 321 LEU A CA 1
ATOM 2630 C C . LEU A 1 321 ? -7.940 18.970 25.921 1.00 93.38 321 LEU A C 1
ATOM 2632 O O . LEU A 1 321 ? -6.842 19.025 26.475 1.00 93.38 321 LEU A O 1
ATOM 2636 N N . ASP A 1 322 ? -8.781 20.004 25.903 1.00 92.06 322 ASP A N 1
ATOM 2637 C CA . ASP A 1 322 ? -8.495 21.273 26.576 1.00 92.06 322 ASP A CA 1
ATOM 2638 C C . ASP A 1 322 ? -8.400 21.083 28.101 1.00 92.06 322 ASP A C 1
ATOM 2640 O O . ASP A 1 322 ? -7.483 21.613 28.728 1.00 92.06 322 ASP A O 1
ATOM 2644 N N . GLN A 1 323 ? -9.278 20.266 28.697 1.00 91.38 323 GLN A N 1
ATOM 2645 C CA . GLN A 1 323 ? -9.207 19.905 30.120 1.00 91.38 323 GLN A CA 1
ATOM 2646 C C . GLN A 1 323 ? -7.928 19.131 30.462 1.00 91.38 323 GLN A C 1
ATOM 2648 O O . GLN A 1 323 ? -7.283 19.438 31.462 1.00 91.38 323 GLN A O 1
ATOM 2653 N N . ILE A 1 324 ? -7.539 18.161 29.627 1.00 91.69 324 ILE A N 1
ATOM 2654 C CA . ILE A 1 324 ? -6.290 17.401 29.789 1.00 91.69 324 ILE A CA 1
ATOM 2655 C C . ILE A 1 324 ? -5.089 18.354 29.780 1.00 91.69 324 ILE A C 1
ATOM 2657 O O . ILE A 1 324 ? -4.230 18.282 30.657 1.00 91.69 324 ILE A O 1
ATOM 2661 N N . ARG A 1 325 ? -5.052 19.294 28.828 1.00 89.94 325 ARG A N 1
ATOM 2662 C CA . ARG A 1 325 ? -3.977 20.287 28.731 1.00 89.94 325 ARG A CA 1
ATOM 2663 C C . ARG A 1 325 ? -3.926 21.202 29.954 1.00 89.94 325 ARG A C 1
ATOM 2665 O O . ARG A 1 325 ? -2.843 21.451 30.469 1.00 89.94 325 ARG A O 1
ATOM 2672 N N . GLN A 1 326 ? -5.075 21.691 30.420 1.00 88.75 326 GLN A N 1
ATOM 2673 C CA . GLN A 1 326 ? -5.157 22.549 31.607 1.00 88.75 326 GLN A CA 1
ATOM 2674 C C . GLN A 1 326 ? -4.706 21.831 32.880 1.00 88.75 326 GLN A C 1
ATOM 2676 O O . GLN A 1 326 ? -4.061 22.447 33.720 1.00 88.75 326 GLN A O 1
ATOM 2681 N N . LEU A 1 327 ? -5.035 20.544 33.016 1.00 85.38 327 LEU A N 1
ATOM 2682 C CA . LEU A 1 327 ? -4.655 19.743 34.176 1.00 85.38 327 LEU A CA 1
ATOM 2683 C C . LEU A 1 327 ? -3.150 19.444 34.197 1.00 85.38 327 LEU A C 1
ATOM 2685 O O . LEU A 1 327 ? -2.546 19.489 35.260 1.00 85.38 327 LEU A O 1
ATOM 2689 N N . GLY A 1 328 ? -2.543 19.189 33.034 1.00 81.06 328 GLY A N 1
ATOM 2690 C CA . GLY A 1 328 ? -1.109 18.908 32.929 1.00 81.06 328 GLY A CA 1
ATOM 2691 C C . GLY A 1 328 ? -0.203 20.145 32.948 1.00 81.06 328 GLY A C 1
ATOM 2692 O O . GLY A 1 328 ? 0.962 20.020 33.309 1.00 81.06 328 GLY A O 1
ATOM 2693 N N . ALA A 1 329 ? -0.699 21.331 32.578 1.00 81.50 329 ALA A N 1
ATOM 2694 C CA . ALA A 1 329 ? 0.130 22.536 32.445 1.00 81.50 329 ALA A CA 1
ATOM 2695 C C . ALA A 1 329 ? 0.878 22.967 33.729 1.00 81.50 329 ALA A C 1
ATOM 2697 O O . ALA A 1 329 ? 2.038 23.349 33.608 1.00 81.50 329 ALA A O 1
ATOM 2698 N N . PRO A 1 330 ? 0.293 22.906 34.944 1.00 79.19 330 PRO A N 1
ATOM 2699 C CA . PRO A 1 330 ? 0.994 23.317 36.164 1.00 79.19 330 PRO A CA 1
ATOM 2700 C C . PRO A 1 330 ? 2.173 22.413 36.549 1.00 79.19 330 PRO A C 1
ATOM 2702 O O . PRO A 1 330 ? 3.104 22.878 37.198 1.00 79.19 330 PRO A O 1
ATOM 2705 N N . GLU A 1 331 ? 2.119 21.131 36.182 1.00 76.00 331 GLU A N 1
ATOM 2706 C CA . GLU A 1 331 ? 3.057 20.101 36.653 1.00 76.00 331 GLU A CA 1
ATOM 2707 C C . GLU A 1 331 ? 4.018 19.618 35.552 1.00 76.00 331 GLU A C 1
ATOM 2709 O O . GLU A 1 331 ? 5.158 19.257 35.830 1.00 76.00 331 GLU A O 1
ATOM 2714 N N . PHE A 1 332 ? 3.591 19.664 34.287 1.00 77.62 332 PHE A N 1
ATOM 2715 C CA . PHE A 1 332 ? 4.307 19.111 33.133 1.00 77.62 332 PHE A CA 1
ATOM 2716 C C . PHE A 1 332 ? 4.362 20.097 31.957 1.00 77.62 332 PHE A C 1
ATOM 2718 O O . PHE A 1 332 ? 4.152 19.705 30.801 1.00 77.62 332 PHE A O 1
ATOM 2725 N N . ASP A 1 333 ? 4.608 21.380 32.235 1.00 78.00 333 ASP A N 1
ATOM 2726 C CA . ASP A 1 333 ? 4.692 22.402 31.189 1.00 78.00 333 ASP A CA 1
ATOM 2727 C C . ASP A 1 333 ? 5.698 22.009 30.089 1.00 78.00 333 ASP A C 1
ATOM 2729 O O . ASP A 1 333 ? 6.774 21.467 30.346 1.00 78.00 333 ASP A O 1
ATOM 2733 N N . GLY A 1 334 ? 5.317 22.227 28.830 1.00 75.62 334 GLY A N 1
ATOM 2734 C CA . GLY A 1 334 ? 6.112 21.827 27.665 1.00 75.62 334 GLY A CA 1
ATOM 2735 C C . GLY A 1 334 ? 6.155 20.321 27.351 1.00 75.62 334 GLY A C 1
ATOM 2736 O O . GLY A 1 334 ? 6.839 19.931 26.400 1.00 75.62 334 GLY A O 1
ATOM 2737 N N . ASN A 1 335 ? 5.430 19.454 28.073 1.00 84.06 335 ASN A N 1
ATOM 2738 C CA . ASN A 1 335 ? 5.378 18.031 27.733 1.00 84.06 335 ASN A CA 1
ATOM 2739 C C . ASN A 1 335 ? 4.704 17.789 26.370 1.00 84.06 335 ASN A C 1
ATOM 2741 O O . ASN A 1 335 ? 3.646 18.334 26.050 1.00 84.06 335 ASN A O 1
ATOM 2745 N N . ARG A 1 336 ? 5.302 16.904 25.566 1.00 88.88 336 ARG A N 1
ATOM 2746 C CA . ARG A 1 336 ? 4.785 16.510 24.250 1.00 88.88 336 ARG A CA 1
ATOM 2747 C C . ARG A 1 336 ? 3.579 15.572 24.313 1.00 88.88 336 ARG A C 1
ATOM 2749 O O . ARG A 1 336 ? 2.835 15.520 23.338 1.00 88.88 336 ARG A O 1
ATOM 2756 N N . PHE A 1 337 ? 3.393 14.828 25.404 1.00 90.56 337 PHE A N 1
ATOM 2757 C CA . PHE A 1 337 ? 2.334 13.821 25.532 1.00 90.56 337 PHE A CA 1
ATOM 2758 C C . PHE A 1 337 ? 1.040 14.397 26.117 1.00 90.56 337 PHE A C 1
ATOM 2760 O O . PHE A 1 337 ? 1.072 15.326 26.921 1.00 90.56 337 PHE A O 1
ATOM 2767 N N . TRP A 1 338 ? -0.106 13.818 25.744 1.00 91.94 338 TRP A N 1
ATOM 2768 C CA . TRP A 1 338 ? -1.404 14.172 26.337 1.00 91.94 338 TRP A CA 1
ATOM 2769 C C . TRP A 1 338 ? -1.498 13.723 27.795 1.00 91.94 338 TRP A C 1
ATOM 2771 O O . TRP A 1 338 ? -2.036 14.440 28.629 1.00 91.94 338 TRP A O 1
ATOM 2781 N N . PHE A 1 339 ? -0.956 12.543 28.098 1.00 90.50 339 PHE A N 1
ATOM 2782 C CA . PHE A 1 339 ? -0.969 11.952 29.431 1.00 90.50 339 PHE A CA 1
ATOM 2783 C C . PHE A 1 339 ? 0.478 11.740 29.906 1.00 90.50 339 PHE A C 1
ATOM 2785 O O . PHE A 1 339 ? 1.044 10.679 29.645 1.00 90.50 339 PHE A O 1
ATOM 2792 N N . PRO A 1 340 ? 1.106 12.758 30.531 1.00 82.81 340 PRO A N 1
ATOM 2793 C CA . PRO A 1 340 ? 2.356 12.579 31.262 1.00 82.81 340 PRO A CA 1
ATOM 2794 C C . PRO A 1 340 ? 2.210 11.522 32.351 1.00 82.81 340 PRO A C 1
ATOM 2796 O O . PRO A 1 340 ? 1.148 11.417 32.963 1.00 82.81 340 PRO A O 1
ATOM 2799 N N . ASP A 1 341 ? 3.305 10.824 32.624 1.00 77.19 341 ASP A N 1
ATOM 2800 C CA . ASP A 1 341 ? 3.501 10.079 33.863 1.00 77.19 341 ASP A CA 1
ATOM 2801 C C . ASP A 1 341 ? 4.727 10.670 34.569 1.00 77.19 341 ASP A C 1
ATOM 2803 O O . ASP A 1 341 ? 5.673 11.100 33.892 1.00 77.19 341 ASP A O 1
ATOM 2807 N N . GLN A 1 342 ? 4.723 10.701 35.903 1.00 63.50 342 GLN A N 1
ATOM 2808 C CA . GLN A 1 342 ? 5.956 10.938 36.646 1.00 63.50 342 GLN A CA 1
ATOM 2809 C C . GLN A 1 342 ? 6.801 9.678 36.455 1.00 63.50 342 GLN A C 1
ATOM 2811 O O . GLN A 1 342 ? 6.531 8.641 37.056 1.00 63.50 342 GLN A O 1
ATOM 2816 N N . LEU A 1 343 ? 7.785 9.729 35.552 1.00 46.06 343 LEU A N 1
ATOM 2817 C CA . LEU A 1 343 ? 8.767 8.651 35.469 1.00 46.06 343 LEU A CA 1
ATOM 2818 C C . LEU A 1 343 ? 9.389 8.474 36.868 1.00 46.06 343 LEU A C 1
ATOM 2820 O O . LEU A 1 343 ? 9.781 9.487 37.452 1.00 46.06 343 LEU A O 1
ATOM 2824 N N . PRO A 1 344 ? 9.465 7.243 37.407 1.00 41.12 344 PRO A N 1
ATOM 2825 C CA . PRO A 1 344 ? 10.249 6.987 38.609 1.00 41.12 344 PRO A CA 1
ATOM 2826 C C . PRO A 1 344 ? 11.730 7.327 38.410 1.00 41.12 344 PRO A C 1
ATOM 2828 O O . PRO A 1 344 ? 12.229 7.202 37.262 1.00 41.12 344 PRO A O 1
#

pLDDT: mean 80.1, std 13.5, range [38.44, 96.44]